Protein AF-A0A2E0EM27-F1 (afdb_monomer)

Structure (mmCIF, N/CA/C/O backbone):
data_AF-A0A2E0EM27-F1
#
_entry.id   AF-A0A2E0EM27-F1
#
loop_
_atom_site.group_PDB
_atom_site.id
_atom_site.type_symbol
_atom_site.label_atom_id
_atom_site.label_alt_id
_atom_site.label_comp_id
_atom_site.label_asym_id
_atom_site.label_entity_id
_atom_site.label_seq_id
_atom_site.pdbx_PDB_ins_code
_atom_site.Cartn_x
_atom_site.Cartn_y
_atom_site.Cartn_z
_atom_site.occupancy
_atom_site.B_iso_or_equiv
_atom_site.auth_seq_id
_atom_site.auth_comp_id
_atom_site.auth_asym_id
_atom_site.auth_atom_id
_atom_site.pdbx_PDB_model_num
ATOM 1 N N . MET A 1 1 ? -6.734 21.858 -3.900 1.00 54.84 1 MET A N 1
ATOM 2 C CA . MET A 1 1 ? -7.603 21.904 -2.672 1.00 54.84 1 MET A CA 1
ATOM 3 C C . MET A 1 1 ? -8.524 20.681 -2.429 1.00 54.84 1 MET A C 1
ATOM 5 O O . MET A 1 1 ? -8.676 20.286 -1.276 1.00 54.84 1 MET A O 1
ATOM 9 N N . GLN A 1 2 ? -9.183 20.080 -3.439 1.00 59.75 2 GLN A N 1
ATOM 10 C CA . GLN A 1 2 ? -10.102 18.930 -3.236 1.00 59.75 2 GLN A CA 1
ATOM 11 C C . GLN A 1 2 ? -9.376 17.575 -3.120 1.00 59.75 2 GLN A C 1
ATOM 13 O O . GLN A 1 2 ? -9.736 16.763 -2.278 1.00 59.75 2 GLN A O 1
ATOM 18 N N . ILE A 1 3 ? -8.289 17.382 -3.869 1.00 65.81 3 ILE A N 1
ATOM 19 C CA . ILE A 1 3 ? -7.512 16.126 -3.913 1.00 65.81 3 ILE A CA 1
ATOM 20 C C . ILE A 1 3 ? -6.731 15.862 -2.625 1.00 65.81 3 ILE A C 1
ATOM 22 O O . ILE A 1 3 ? -6.647 14.728 -2.172 1.00 65.81 3 ILE A O 1
ATOM 26 N N . ALA A 1 4 ? -6.244 16.909 -1.956 1.00 60.22 4 ALA A N 1
ATOM 27 C CA . ALA A 1 4 ? -5.626 16.780 -0.637 1.00 60.22 4 ALA A CA 1
ATOM 28 C C . ALA A 1 4 ? -6.589 16.175 0.412 1.00 60.22 4 ALA A C 1
ATOM 30 O O . ALA A 1 4 ? -6.144 15.661 1.438 1.00 60.22 4 ALA A O 1
ATOM 31 N N . LYS A 1 5 ? -7.910 16.224 0.180 1.00 65.50 5 LYS A N 1
ATOM 32 C CA . LYS A 1 5 ? -8.916 15.559 1.026 1.00 65.50 5 LYS A CA 1
ATOM 33 C C . LYS A 1 5 ? -9.062 14.071 0.730 1.00 65.50 5 LYS A C 1
ATOM 35 O O . LYS A 1 5 ? -9.664 13.363 1.528 1.00 65.50 5 LYS A O 1
ATOM 40 N N . GLU A 1 6 ? -8.511 13.606 -0.385 1.00 75.06 6 GLU A N 1
ATOM 41 C CA . GLU A 1 6 ? -8.608 12.227 -0.861 1.00 75.06 6 GLU A CA 1
ATOM 42 C C . GLU A 1 6 ? -7.366 11.383 -0.546 1.00 75.06 6 GLU A C 1
ATOM 44 O O . GLU A 1 6 ? -7.369 10.175 -0.781 1.00 75.06 6 GLU A O 1
ATOM 49 N N . ILE A 1 7 ? -6.334 12.013 0.019 1.00 75.31 7 ILE A N 1
ATOM 50 C CA . ILE A 1 7 ? -5.022 11.419 0.270 1.00 75.31 7 ILE A CA 1
ATOM 51 C C . ILE A 1 7 ? -4.815 11.221 1.779 1.00 75.31 7 ILE A C 1
ATOM 53 O O . ILE A 1 7 ? -5.060 12.122 2.587 1.00 75.31 7 ILE A O 1
ATOM 57 N N . GLY A 1 8 ? -4.391 10.017 2.155 1.00 78.44 8 GLY A N 1
ATOM 58 C CA . GLY A 1 8 ? -3.873 9.666 3.474 1.00 78.44 8 GLY A CA 1
ATOM 59 C C . GLY A 1 8 ? -2.347 9.680 3.524 1.00 78.44 8 GLY A C 1
ATOM 60 O O . GLY A 1 8 ? -1.685 9.991 2.537 1.00 78.44 8 GLY A O 1
ATOM 61 N N . PHE A 1 9 ? -1.775 9.334 4.672 1.00 80.12 9 PHE A N 1
ATOM 62 C CA . PHE A 1 9 ? -0.322 9.331 4.868 1.00 80.12 9 PHE A CA 1
ATOM 63 C C . PHE A 1 9 ? 0.124 8.255 5.865 1.00 80.12 9 PHE A C 1
ATOM 65 O O . PHE A 1 9 ? -0.699 7.643 6.552 1.00 80.12 9 PHE A O 1
ATOM 72 N N . ASN A 1 10 ? 1.428 8.013 5.944 1.00 78.25 10 ASN A N 1
ATOM 73 C CA . ASN A 1 10 ? 2.023 7.072 6.882 1.00 78.25 10 ASN A CA 1
ATOM 74 C C . ASN A 1 10 ? 2.198 7.717 8.277 1.00 78.25 10 ASN A C 1
ATOM 76 O O . ASN A 1 10 ? 2.776 8.788 8.395 1.00 78.25 10 ASN A O 1
ATOM 80 N N . TYR A 1 11 ? 1.752 7.063 9.354 1.00 63.47 11 TYR A N 1
ATOM 81 C CA . TYR A 1 11 ? 1.739 7.536 10.753 1.00 63.47 11 TYR A CA 1
ATOM 82 C C . TYR A 1 11 ? 3.116 7.894 11.341 1.00 63.47 11 TYR A C 1
ATOM 84 O O . TYR A 1 11 ? 3.222 8.330 12.484 1.00 63.47 11 TYR A O 1
ATOM 92 N N . ARG A 1 12 ? 4.201 7.774 10.572 1.00 59.75 12 ARG A N 1
ATOM 93 C CA . ARG A 1 12 ? 5.414 8.545 10.888 1.00 59.75 12 ARG A CA 1
ATOM 94 C C . ARG A 1 12 ? 5.112 10.044 11.048 1.00 59.75 12 ARG A C 1
ATOM 96 O O . ARG A 1 12 ? 5.845 10.728 11.756 1.00 59.75 12 ARG A O 1
ATOM 103 N N . ASP A 1 13 ? 4.019 10.509 10.454 1.00 62.59 13 ASP A N 1
ATOM 104 C CA . ASP A 1 13 ? 3.501 11.864 10.539 1.00 62.59 13 ASP A CA 1
ATOM 105 C C . ASP A 1 13 ? 2.447 12.037 11.651 1.00 62.59 13 ASP A C 1
ATOM 107 O O . ASP A 1 13 ? 1.583 11.186 11.887 1.00 62.59 13 ASP A O 1
ATOM 111 N N . ASN A 1 14 ? 2.482 13.186 12.330 1.00 78.12 14 ASN A N 1
ATOM 112 C CA . ASN A 1 14 ? 1.598 13.478 13.455 1.00 78.12 14 ASN A CA 1
ATOM 113 C C . ASN A 1 14 ? 0.184 13.878 12.977 1.00 78.12 14 ASN A C 1
ATOM 115 O O . ASN A 1 14 ? -0.017 14.949 12.402 1.00 78.12 14 ASN A O 1
ATOM 119 N N . ILE A 1 15 ? -0.819 13.038 13.262 1.00 86.62 15 ILE A N 1
ATOM 120 C CA . ILE A 1 15 ? -2.228 13.286 12.898 1.00 86.62 15 ILE A CA 1
ATOM 121 C C . ILE A 1 15 ? -2.765 14.578 13.528 1.00 86.62 15 ILE A C 1
ATOM 123 O O . ILE A 1 15 ? -3.479 15.327 12.859 1.00 86.62 15 ILE A O 1
ATOM 127 N N . ASP A 1 16 ? -2.414 14.869 14.784 1.00 88.62 16 ASP A N 1
ATOM 128 C CA . ASP A 1 16 ? -2.829 16.109 15.449 1.00 88.62 16 ASP A CA 1
ATOM 129 C C . ASP A 1 16 ? -2.225 17.333 14.743 1.00 88.62 16 ASP A C 1
ATOM 131 O O . ASP A 1 16 ? -2.893 18.353 14.574 1.00 88.62 16 ASP A O 1
ATOM 135 N N . GLU A 1 17 ? -0.981 17.222 14.272 1.00 87.06 17 GLU A N 1
ATOM 136 C CA . GLU A 1 17 ? -0.327 18.278 13.500 1.00 87.06 17 GLU A CA 1
ATOM 137 C C . GLU A 1 17 ? -1.002 18.490 12.140 1.00 87.06 17 GLU A C 1
ATOM 139 O O . GLU A 1 17 ? -1.290 19.629 11.774 1.00 87.06 17 GLU A O 1
ATOM 144 N N . TYR A 1 18 ? -1.332 17.412 11.423 1.00 85.88 18 TYR A N 1
ATOM 145 C CA . TYR A 1 18 ? -2.107 17.500 10.184 1.00 85.88 18 TYR A CA 1
ATOM 146 C C . TYR A 1 18 ? -3.435 18.230 10.402 1.00 85.88 18 TYR A C 1
ATOM 148 O O . TYR A 1 18 ? -3.789 19.137 9.647 1.00 85.88 18 TYR A O 1
ATOM 156 N N . ILE A 1 19 ? -4.170 17.843 11.449 1.00 88.00 19 ILE A N 1
ATOM 157 C CA . ILE A 1 19 ? -5.458 18.451 11.786 1.00 88.00 19 ILE A CA 1
ATOM 158 C C . ILE A 1 19 ? -5.280 19.930 12.125 1.00 88.00 19 ILE A C 1
ATOM 160 O O . ILE A 1 19 ? -6.084 20.741 11.676 1.00 88.00 19 ILE A O 1
ATOM 164 N N . SER A 1 20 ? -4.230 20.284 12.866 1.00 89.50 20 SER A N 1
ATOM 165 C CA . SER A 1 20 ? -3.912 21.671 13.211 1.00 89.50 20 SER A CA 1
ATOM 166 C C . SER A 1 20 ? -3.644 22.532 11.970 1.00 89.50 20 SER A C 1
ATOM 168 O O . SER A 1 20 ? -4.194 23.624 11.847 1.00 89.50 20 SER A O 1
ATOM 170 N N . ILE A 1 21 ? -2.854 22.026 11.015 1.00 85.50 21 ILE A N 1
ATOM 171 C CA . ILE A 1 21 ? -2.471 22.768 9.803 1.00 85.50 21 ILE A CA 1
ATOM 172 C C . ILE A 1 21 ? -3.649 22.905 8.833 1.00 85.50 21 ILE A C 1
ATOM 174 O O . ILE A 1 21 ? -3.910 23.992 8.321 1.00 85.50 21 ILE A O 1
ATOM 178 N N . TYR A 1 22 ? -4.364 21.810 8.570 1.00 83.38 22 TYR A N 1
ATOM 179 C CA . TYR A 1 22 ? -5.359 21.750 7.492 1.00 83.38 22 TYR A CA 1
ATOM 180 C C . TYR A 1 22 ? -6.807 21.875 7.975 1.00 83.38 22 TYR A C 1
ATOM 182 O O . TYR A 1 22 ? -7.735 21.834 7.162 1.00 83.38 22 TYR A O 1
ATOM 190 N N . ASN A 1 23 ? -7.012 22.005 9.290 1.00 88.06 23 ASN A N 1
ATOM 191 C CA . ASN A 1 23 ? -8.314 22.096 9.953 1.00 88.06 23 ASN A CA 1
ATOM 192 C C . ASN A 1 23 ? -9.297 20.986 9.523 1.00 88.06 23 ASN A C 1
ATOM 194 O O . ASN A 1 23 ? -10.487 21.215 9.296 1.00 88.06 23 ASN A O 1
ATOM 198 N N . ARG A 1 24 ? -8.779 19.765 9.335 1.00 86.50 24 ARG A N 1
ATOM 199 C CA . ARG A 1 24 ? -9.543 18.578 8.920 1.00 86.50 24 ARG A CA 1
ATOM 200 C C . ARG A 1 24 ? -8.773 17.297 9.218 1.00 86.50 24 ARG A C 1
ATOM 202 O O . ARG A 1 24 ? -7.550 17.309 9.294 1.00 86.50 24 ARG A O 1
ATOM 209 N N . LYS A 1 25 ? -9.482 16.172 9.307 1.00 88.00 25 LYS A N 1
ATOM 210 C CA . LYS A 1 25 ? -8.860 14.843 9.409 1.00 88.00 25 LYS A CA 1
ATOM 211 C C . LYS A 1 25 ? -8.316 14.384 8.047 1.00 88.00 25 LYS A C 1
ATOM 213 O O . LYS A 1 25 ? -8.925 14.717 7.022 1.00 88.00 25 LYS A O 1
ATOM 218 N N . PRO A 1 26 ? -7.211 13.619 8.007 1.00 88.12 26 PRO A N 1
ATOM 219 C CA . PRO A 1 26 ? -6.828 12.898 6.799 1.00 88.12 26 PRO A CA 1
ATOM 220 C C . PRO A 1 26 ? -7.865 11.822 6.465 1.00 88.12 26 PRO A C 1
ATOM 222 O O . PRO A 1 26 ? -8.597 11.355 7.341 1.00 88.12 26 PRO A O 1
ATOM 225 N N . LYS A 1 27 ? -7.928 11.419 5.192 1.00 90.69 27 LYS A N 1
ATOM 226 C CA . LYS A 1 27 ? -8.879 10.391 4.742 1.00 90.69 27 LYS A CA 1
ATOM 227 C C . LYS A 1 27 ? -8.563 9.020 5.336 1.00 90.69 27 LYS A C 1
ATOM 229 O O . LYS A 1 27 ? -9.464 8.316 5.791 1.00 90.69 27 LYS A O 1
ATOM 234 N N . CYS A 1 28 ? -7.285 8.658 5.324 1.00 94.00 28 CYS A N 1
ATOM 235 C CA . CYS A 1 28 ? -6.783 7.429 5.912 1.00 94.00 28 CYS A CA 1
ATOM 236 C C . CYS A 1 28 ? -5.361 7.605 6.458 1.00 94.00 28 CYS A C 1
ATOM 238 O O . CYS A 1 28 ? -4.698 8.607 6.178 1.00 94.00 28 CYS A O 1
ATOM 240 N N . VAL A 1 29 ? -4.914 6.632 7.248 1.00 93.56 29 VAL A N 1
ATOM 241 C CA . VAL A 1 29 ? -3.553 6.555 7.789 1.00 93.56 29 VAL A CA 1
ATOM 242 C C . VAL A 1 29 ? -3.012 5.139 7.609 1.00 93.56 29 VAL A C 1
ATOM 244 O O . VAL A 1 29 ? -3.721 4.169 7.876 1.00 93.56 29 VAL A O 1
ATOM 247 N N . GLN A 1 30 ? -1.757 5.013 7.190 1.00 95.38 30 GLN A N 1
ATOM 248 C CA . GLN A 1 30 ? -1.023 3.746 7.168 1.00 95.38 30 GLN A CA 1
ATOM 249 C C . GLN A 1 30 ? 0.014 3.707 8.282 1.00 95.38 30 GLN A C 1
ATOM 251 O O . GLN A 1 30 ? 0.651 4.712 8.549 1.00 95.38 30 GLN A O 1
ATOM 256 N N . PHE A 1 31 ? 0.227 2.574 8.940 1.00 94.69 31 PHE A N 1
ATOM 257 C CA . PHE A 1 31 ? 1.251 2.460 9.980 1.00 94.69 31 PHE A CA 1
ATOM 258 C C . PHE A 1 31 ? 1.783 1.034 10.089 1.00 94.69 31 PHE A C 1
ATOM 260 O O . PHE A 1 31 ? 1.242 0.105 9.492 1.00 94.69 31 PHE A O 1
ATOM 267 N N . PHE A 1 32 ? 2.841 0.850 10.872 1.00 94.88 32 PHE A N 1
ATOM 268 C CA . PHE A 1 32 ? 3.310 -0.475 11.265 1.00 94.88 32 PHE A CA 1
ATOM 269 C C . PHE A 1 32 ? 2.708 -0.818 12.627 1.00 94.88 32 PHE A C 1
ATOM 271 O O . PHE A 1 32 ? 2.998 -0.142 13.611 1.00 94.88 32 PHE A O 1
ATOM 278 N N . SER A 1 33 ? 1.878 -1.861 12.703 1.00 96.12 33 SER A N 1
ATOM 279 C CA . SER A 1 33 ? 1.334 -2.315 13.993 1.00 96.12 33 SER A CA 1
ATOM 280 C C . SER A 1 33 ? 2.346 -3.095 14.820 1.00 96.12 33 SER A C 1
ATOM 282 O O . SER A 1 33 ? 2.127 -3.291 16.006 1.00 96.12 33 SER A O 1
ATOM 284 N N . HIS A 1 34 ? 3.423 -3.575 14.198 1.00 95.38 34 HIS A N 1
ATOM 285 C CA . HIS A 1 34 ? 4.493 -4.301 14.863 1.00 95.38 34 HIS A CA 1
ATOM 286 C C . HIS A 1 34 ? 5.851 -3.843 14.333 1.00 95.38 34 HIS A C 1
ATOM 288 O O . HIS A 1 34 ? 5.959 -3.407 13.187 1.00 95.38 34 HIS A O 1
ATOM 294 N N . ASP A 1 35 ? 6.900 -3.986 15.136 1.00 91.94 35 ASP A N 1
ATOM 295 C CA . ASP A 1 35 ? 8.277 -3.816 14.676 1.00 91.94 35 ASP A CA 1
ATOM 296 C C . ASP A 1 35 ? 8.820 -5.090 13.989 1.00 91.94 35 ASP A C 1
ATOM 298 O O . ASP A 1 35 ? 8.171 -6.140 13.920 1.00 91.94 35 ASP A O 1
ATOM 302 N N . ALA A 1 36 ? 10.055 -5.029 13.483 1.00 87.06 36 ALA A N 1
ATOM 303 C CA . ALA A 1 36 ? 10.706 -6.182 12.856 1.00 87.06 36 ALA A CA 1
ATOM 304 C C . ALA A 1 36 ? 10.914 -7.367 13.828 1.00 87.06 36 ALA A C 1
ATOM 306 O O . ALA A 1 36 ? 10.995 -8.518 13.404 1.00 87.06 36 ALA A O 1
ATOM 307 N N . LYS A 1 37 ? 10.983 -7.130 15.140 1.00 88.06 37 LYS A N 1
ATOM 308 C CA . LYS A 1 37 ? 11.113 -8.196 16.143 1.00 88.06 37 LYS A CA 1
ATOM 309 C C . LYS A 1 37 ? 9.762 -8.840 16.474 1.00 88.06 37 LYS A C 1
ATOM 311 O O . LYS A 1 37 ? 9.745 -9.920 17.063 1.00 88.06 37 LYS A O 1
ATOM 316 N N . GLY A 1 38 ? 8.658 -8.249 16.017 1.00 89.88 38 GLY A N 1
ATOM 317 C CA . GLY A 1 38 ? 7.296 -8.691 16.291 1.00 89.88 38 GLY A CA 1
ATOM 318 C C . GLY A 1 38 ? 6.732 -8.119 17.587 1.00 89.88 38 GLY A C 1
ATOM 319 O O . GLY A 1 38 ? 5.781 -8.688 18.112 1.00 89.88 38 GLY A O 1
ATOM 320 N N . ASN A 1 39 ? 7.308 -7.034 18.109 1.00 93.75 39 ASN A N 1
ATOM 321 C CA . ASN A 1 39 ? 6.709 -6.293 19.212 1.00 93.75 39 ASN A CA 1
ATOM 322 C C . ASN A 1 39 ? 5.566 -5.442 18.662 1.00 93.75 39 ASN A C 1
ATOM 324 O O . ASN A 1 39 ? 5.767 -4.733 17.677 1.00 93.75 39 ASN A O 1
ATOM 328 N N . GLU A 1 40 ? 4.393 -5.529 19.281 1.00 96.06 40 GLU A N 1
ATOM 329 C CA . GLU A 1 40 ? 3.237 -4.685 18.965 1.00 96.06 40 GLU A CA 1
ATOM 330 C C . GLU A 1 40 ? 3.566 -3.206 19.229 1.00 96.06 40 GLU A C 1
ATOM 332 O O . GLU A 1 40 ? 4.366 -2.880 20.111 1.00 96.06 40 GLU A O 1
ATOM 337 N N . ILE A 1 41 ? 2.966 -2.308 18.446 1.00 93.75 41 ILE A N 1
ATOM 338 C CA . ILE A 1 41 ? 2.990 -0.868 18.694 1.00 93.75 41 ILE A CA 1
ATOM 339 C C . ILE A 1 41 ? 2.496 -0.599 20.127 1.00 93.75 41 ILE A C 1
ATOM 341 O O . ILE A 1 41 ? 1.507 -1.205 20.543 1.00 93.75 41 ILE A O 1
ATOM 345 N N . PRO A 1 42 ? 3.150 0.287 20.902 1.00 94.19 42 PRO A N 1
ATOM 346 C CA . PRO A 1 42 ? 2.691 0.582 22.252 1.00 94.19 42 PRO A CA 1
ATOM 347 C C . PRO A 1 42 ? 1.242 1.087 22.270 1.00 94.19 42 PRO A C 1
ATOM 349 O O . PRO A 1 42 ? 0.826 1.849 21.395 1.00 94.19 42 PRO A O 1
ATOM 352 N N . GLU A 1 43 ? 0.476 0.680 23.281 1.00 93.69 43 GLU A N 1
ATOM 353 C CA . GLU A 1 43 ? -0.949 1.012 23.427 1.00 93.69 43 GLU A CA 1
ATOM 354 C C . GLU A 1 43 ? -1.183 2.533 23.407 1.00 93.69 43 GLU A C 1
ATOM 356 O O . GLU A 1 43 ? -2.143 3.023 22.816 1.00 93.69 43 GLU A O 1
ATOM 361 N N . GLU A 1 44 ? -0.289 3.304 24.025 1.00 92.44 44 GLU A N 1
ATOM 362 C CA . GLU A 1 44 ? -0.329 4.763 24.024 1.00 92.44 44 GLU A CA 1
ATOM 363 C C . GLU A 1 44 ? -0.142 5.370 22.629 1.00 92.44 44 GLU A C 1
ATOM 365 O O . GLU A 1 44 ? -0.753 6.395 22.329 1.00 92.44 44 GLU A O 1
ATOM 370 N N . GLU A 1 45 ? 0.654 4.737 21.763 1.00 90.81 45 GLU A N 1
ATOM 371 C CA . GLU A 1 45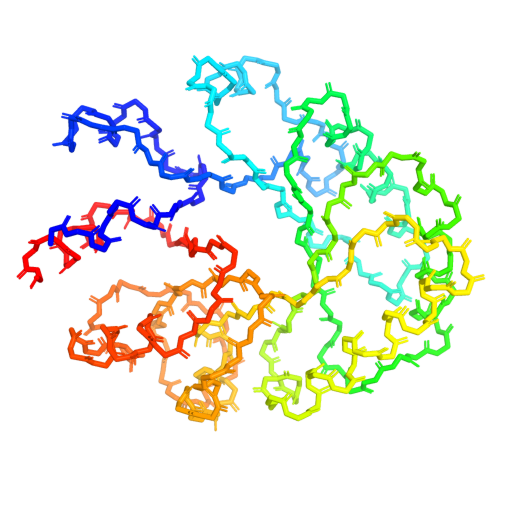 ? 0.831 5.164 20.375 1.00 90.81 45 GLU A CA 1
ATOM 372 C C . GLU A 1 45 ? -0.380 4.775 19.529 1.00 90.81 45 GLU A C 1
ATOM 374 O O . GLU A 1 45 ? -0.879 5.596 18.760 1.00 90.81 45 GLU A O 1
ATOM 379 N N . TRP A 1 46 ? -0.927 3.569 19.720 1.00 93.38 46 TRP A N 1
ATOM 380 C CA . TRP A 1 46 ? -2.175 3.172 19.065 1.00 93.38 46 TRP A CA 1
ATOM 381 C C . TRP A 1 46 ? -3.324 4.128 19.412 1.00 93.38 46 TRP A C 1
ATOM 383 O O . TRP A 1 46 ? -4.014 4.616 18.516 1.00 93.38 46 TRP A O 1
ATOM 393 N N . LYS A 1 47 ? -3.479 4.498 20.689 1.00 93.19 47 LYS A N 1
ATOM 394 C CA . LYS A 1 47 ? -4.525 5.432 21.141 1.00 93.19 47 LYS A CA 1
ATOM 395 C C . LYS A 1 47 ? -4.445 6.811 20.493 1.00 93.19 47 LYS A C 1
ATOM 397 O O . LYS A 1 47 ? -5.479 7.462 20.329 1.00 93.19 47 LYS A O 1
ATOM 402 N N . LYS A 1 48 ? -3.252 7.268 20.099 1.00 90.94 48 LYS A N 1
ATOM 403 C CA . LYS A 1 48 ? -3.095 8.522 19.345 1.00 90.94 48 LYS A CA 1
ATOM 404 C C . LYS A 1 48 ? -3.701 8.430 17.945 1.00 90.94 48 LYS A C 1
ATOM 406 O O . LYS A 1 48 ? -4.208 9.436 17.466 1.00 90.94 48 LYS A O 1
ATOM 411 N N . ILE A 1 49 ? -3.700 7.254 17.320 1.00 92.25 49 ILE A N 1
ATOM 412 C CA . ILE A 1 49 ? -4.364 7.003 16.032 1.00 92.25 49 ILE A CA 1
ATOM 413 C C . ILE A 1 49 ? -5.864 6.791 16.254 1.00 92.25 49 ILE A C 1
ATOM 415 O O . ILE A 1 49 ? -6.699 7.465 15.644 1.00 92.25 49 ILE A O 1
ATOM 419 N N . GLU A 1 50 ? -6.203 5.872 17.159 1.00 94.38 50 GLU A N 1
ATOM 420 C CA . GLU A 1 50 ? -7.561 5.384 17.403 1.00 94.38 50 GLU A CA 1
ATOM 421 C C . GLU A 1 50 ? -8.531 6.506 17.781 1.00 94.38 50 GLU A C 1
ATOM 423 O O . GLU A 1 50 ? -9.642 6.566 17.246 1.00 94.38 50 GLU A O 1
ATOM 428 N N . LYS A 1 51 ? -8.096 7.455 18.626 1.00 94.00 51 LYS A N 1
ATOM 429 C CA . LYS A 1 51 ? -8.925 8.582 19.094 1.00 94.00 51 LYS A CA 1
ATOM 430 C C . LYS A 1 51 ? -9.538 9.404 17.955 1.00 94.00 51 LYS A C 1
ATOM 432 O O . LYS A 1 51 ? -10.541 10.088 18.152 1.00 94.00 51 LYS A O 1
ATOM 437 N N . HIS A 1 52 ? -8.939 9.374 16.764 1.00 93.12 52 HIS A N 1
ATOM 438 C CA . HIS A 1 52 ? -9.433 10.136 15.628 1.00 93.12 52 HIS A CA 1
ATOM 439 C C . HIS A 1 52 ? -10.518 9.415 14.824 1.00 93.12 52 HIS A C 1
ATOM 441 O O . HIS A 1 52 ? -11.200 10.096 14.052 1.00 93.12 52 HIS A O 1
ATOM 447 N N . ASN A 1 53 ? -10.724 8.105 15.012 1.00 93.44 53 ASN A N 1
ATOM 448 C CA . ASN A 1 53 ? -11.687 7.293 14.259 1.00 93.44 53 ASN A CA 1
ATOM 449 C C . ASN A 1 53 ? -11.547 7.488 12.732 1.00 93.44 53 ASN A C 1
ATOM 451 O O . ASN A 1 53 ? -12.484 7.902 12.046 1.00 93.44 53 ASN A O 1
ATOM 455 N N . ILE A 1 54 ? -10.327 7.293 12.225 1.00 93.38 54 ILE A N 1
ATOM 456 C CA . ILE A 1 54 ? -9.963 7.445 10.809 1.00 93.38 54 ILE A CA 1
ATOM 457 C C . ILE A 1 54 ? -9.754 6.057 10.204 1.00 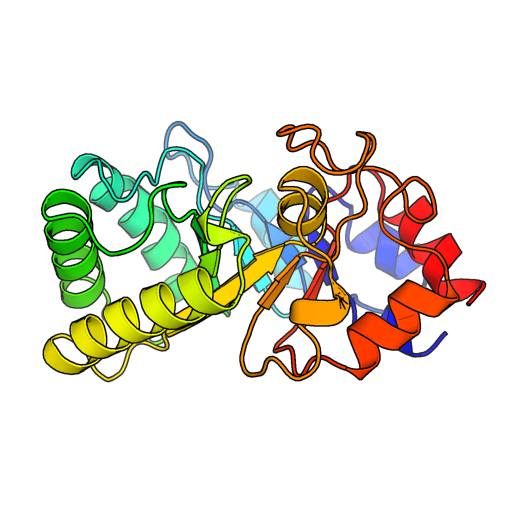93.38 54 ILE A C 1
ATOM 459 O O . ILE A 1 54 ? -9.387 5.116 10.902 1.00 93.38 54 ILE A O 1
ATOM 463 N N . THR A 1 55 ? -9.971 5.928 8.897 1.00 96.12 55 THR A N 1
ATOM 464 C CA . THR A 1 55 ? -9.657 4.693 8.173 1.00 96.12 55 THR A CA 1
ATOM 465 C C . THR A 1 55 ? -8.170 4.361 8.290 1.00 96.12 55 THR A C 1
ATOM 467 O O . THR A 1 55 ? -7.323 5.190 7.967 1.00 96.12 55 THR A O 1
ATOM 470 N N . THR A 1 56 ? -7.844 3.140 8.697 1.00 97.19 56 THR A N 1
ATOM 471 C CA . THR A 1 56 ? -6.462 2.721 8.947 1.00 97.19 56 THR A CA 1
ATOM 472 C C . THR A 1 56 ? -6.035 1.533 8.096 1.00 97.19 56 THR A C 1
ATOM 474 O O . THR A 1 56 ? -6.814 0.612 7.842 1.00 97.19 56 THR A O 1
ATOM 477 N N . TYR A 1 57 ? -4.766 1.539 7.701 1.00 98.31 57 TYR A N 1
ATOM 478 C CA . TYR A 1 57 ? -4.078 0.455 7.011 1.00 98.31 57 TYR A CA 1
ATOM 479 C C . TYR A 1 57 ? -2.830 0.052 7.796 1.00 98.31 57 TYR A C 1
ATOM 481 O O . TYR A 1 57 ? -2.163 0.896 8.394 1.00 98.31 57 TYR A O 1
ATOM 489 N N . ILE A 1 58 ? -2.500 -1.237 7.784 1.00 97.94 58 ILE A N 1
ATOM 490 C CA . ILE A 1 58 ? -1.221 -1.730 8.295 1.00 97.94 58 ILE A CA 1
ATOM 491 C C . ILE A 1 58 ? -0.317 -2.031 7.112 1.00 97.94 58 ILE A C 1
ATOM 493 O O . ILE A 1 58 ? -0.635 -2.899 6.303 1.00 97.94 58 ILE A O 1
ATOM 497 N N . HIS A 1 59 ? 0.837 -1.378 7.041 1.00 97.50 59 HIS A N 1
ATOM 498 C CA . HIS A 1 59 ? 1.911 -1.878 6.199 1.00 97.50 59 HIS A CA 1
ATOM 499 C C . HIS A 1 59 ? 2.572 -3.049 6.927 1.00 97.50 59 HIS A C 1
ATOM 501 O O . HIS A 1 59 ? 3.072 -2.894 8.043 1.00 97.50 59 HIS A O 1
ATOM 507 N N . CYS A 1 60 ? 2.575 -4.237 6.321 1.00 96.88 60 CYS A N 1
ATOM 508 C CA . CYS A 1 60 ? 3.234 -5.393 6.912 1.00 96.88 60 CYS A CA 1
ATOM 509 C C . CYS A 1 60 ? 4.732 -5.135 7.069 1.00 96.88 60 CYS A C 1
ATOM 511 O O . CYS A 1 60 ? 5.374 -4.573 6.181 1.00 96.88 60 CYS A O 1
ATOM 513 N N . THR A 1 61 ? 5.317 -5.585 8.174 1.00 93.19 61 THR A N 1
ATOM 514 C CA . THR A 1 61 ? 6.769 -5.477 8.365 1.00 93.19 61 THR A CA 1
ATOM 515 C C . THR A 1 61 ? 7.554 -6.249 7.301 1.00 93.19 61 THR A C 1
ATOM 517 O O . THR A 1 61 ? 7.123 -7.300 6.826 1.00 93.19 61 THR A O 1
ATOM 520 N N . PHE A 1 62 ? 8.763 -5.777 6.980 1.00 86.25 62 PHE A N 1
ATOM 521 C CA . PHE A 1 62 ? 9.645 -6.361 5.953 1.00 86.25 62 PHE A CA 1
ATOM 522 C C . PHE A 1 62 ? 10.034 -7.829 6.196 1.00 86.25 62 PHE A C 1
ATOM 524 O O . PHE A 1 62 ? 10.480 -8.518 5.283 1.00 86.25 62 PHE A O 1
ATOM 531 N N . ASN A 1 63 ? 9.834 -8.334 7.416 1.00 87.12 63 ASN A N 1
ATOM 532 C CA . ASN A 1 63 ? 10.048 -9.742 7.746 1.00 87.12 63 ASN A CA 1
ATOM 533 C C . ASN A 1 63 ? 8.931 -10.654 7.215 1.00 87.12 63 ASN A C 1
ATOM 535 O O . ASN A 1 63 ? 9.081 -11.881 7.221 1.00 87.12 63 ASN A O 1
ATOM 539 N N . ILE A 1 64 ? 7.833 -10.081 6.711 1.00 93.31 64 ILE A N 1
ATOM 540 C CA . ILE A 1 64 ? 6.797 -10.815 5.992 1.00 93.31 64 ILE A CA 1
ATOM 541 C C . ILE A 1 64 ? 7.240 -11.045 4.547 1.00 93.31 64 ILE A C 1
ATOM 543 O O . ILE A 1 64 ? 6.801 -10.397 3.604 1.00 93.31 64 ILE A O 1
ATOM 547 N N . VAL A 1 65 ? 8.142 -12.012 4.385 1.00 94.06 65 VAL A N 1
ATOM 548 C CA . VAL A 1 65 ? 8.608 -12.482 3.079 1.00 94.06 65 VAL A CA 1
ATOM 549 C C . VAL A 1 65 ? 7.811 -13.719 2.691 1.00 94.06 65 VAL A C 1
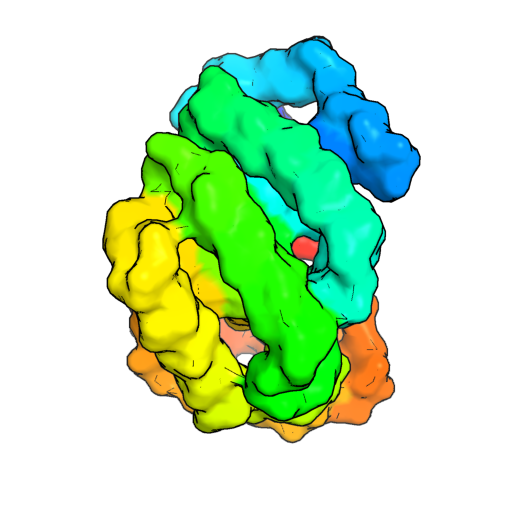ATOM 551 O O . VAL A 1 65 ? 7.977 -14.778 3.295 1.00 94.06 65 VAL A O 1
ATOM 554 N N . LEU A 1 66 ? 6.974 -13.622 1.656 1.00 95.06 66 LEU A N 1
ATOM 555 C CA . LEU A 1 66 ? 6.059 -14.708 1.278 1.00 95.06 66 LEU A CA 1
ATOM 556 C C . LEU A 1 66 ? 6.771 -16.012 0.873 1.00 95.06 66 LEU A C 1
ATOM 558 O O . LEU A 1 66 ? 6.193 -17.091 0.978 1.00 95.06 66 LEU A O 1
ATOM 562 N N . GLU A 1 67 ? 8.036 -15.953 0.450 1.00 93.06 67 GLU A N 1
ATOM 563 C CA . GLU A 1 67 ? 8.841 -17.151 0.161 1.00 93.06 67 GLU A CA 1
ATOM 564 C C . GLU A 1 67 ? 9.438 -17.822 1.412 1.00 93.06 67 GLU A C 1
ATOM 566 O O . GLU A 1 67 ? 10.028 -18.902 1.306 1.00 93.06 67 GLU A O 1
ATOM 571 N N . ASN A 1 68 ? 9.278 -17.209 2.586 1.00 91.69 68 ASN A N 1
ATOM 572 C CA . ASN A 1 68 ? 9.755 -17.705 3.867 1.00 91.69 68 ASN A CA 1
ATOM 573 C C . ASN A 1 68 ? 8.566 -18.132 4.753 1.00 91.69 68 ASN A C 1
ATOM 575 O O . ASN A 1 68 ? 7.882 -17.262 5.286 1.00 91.69 68 ASN A O 1
ATOM 579 N N . PRO A 1 69 ? 8.335 -19.437 4.991 1.00 86.19 69 PRO A N 1
ATOM 580 C CA . PRO A 1 69 ? 7.211 -19.914 5.805 1.00 86.19 69 PRO A CA 1
ATOM 581 C C . PRO A 1 69 ? 7.160 -19.338 7.228 1.00 86.19 69 PRO A C 1
ATOM 583 O O . PRO A 1 69 ? 6.083 -19.217 7.807 1.00 86.19 69 PRO A O 1
ATOM 586 N N . TRP A 1 70 ? 8.302 -18.933 7.794 1.00 87.75 70 TRP A N 1
ATOM 587 C CA . TRP A 1 70 ? 8.351 -18.318 9.123 1.00 87.75 70 TRP A CA 1
ATOM 588 C C . TRP A 1 70 ? 7.616 -16.973 9.191 1.00 87.75 70 TRP A C 1
ATOM 590 O O . TRP A 1 70 ? 7.228 -16.551 10.282 1.00 87.75 70 TRP A O 1
ATOM 600 N N . CYS A 1 71 ? 7.356 -16.322 8.048 1.00 94.06 71 CYS A N 1
ATOM 601 C CA . CYS A 1 71 ? 6.595 -15.076 8.022 1.00 94.06 71 CYS A CA 1
ATOM 602 C C . CYS A 1 71 ? 5.159 -15.229 8.528 1.00 94.06 71 CYS A C 1
ATOM 604 O O . CYS A 1 71 ? 4.601 -14.252 9.019 1.00 94.06 71 CYS A O 1
ATOM 606 N N . ILE A 1 72 ? 4.578 -16.435 8.478 1.00 95.00 72 ILE A N 1
ATOM 607 C CA . ILE A 1 72 ? 3.195 -16.691 8.908 1.00 95.00 72 ILE A CA 1
ATOM 608 C C . ILE A 1 72 ? 2.997 -16.276 10.370 1.00 95.00 72 ILE A C 1
ATOM 610 O O . ILE A 1 72 ? 1.966 -15.701 10.710 1.00 95.00 72 ILE A O 1
ATOM 614 N N . LYS A 1 73 ? 4.004 -16.491 11.231 1.00 94.75 73 LYS A N 1
ATOM 615 C CA . LYS A 1 73 ? 3.968 -16.044 12.632 1.00 94.75 73 LYS A CA 1
ATOM 616 C C . LYS A 1 73 ? 3.793 -14.525 12.725 1.00 94.75 73 LYS A C 1
ATOM 618 O O . LYS A 1 73 ? 2.933 -14.057 13.460 1.00 94.75 73 LYS A O 1
ATOM 623 N N . TYR A 1 74 ? 4.598 -13.766 11.984 1.00 95.88 74 TYR A N 1
ATOM 624 C CA . TYR A 1 74 ? 4.567 -12.301 12.006 1.00 95.88 74 TYR A CA 1
ATOM 625 C C . TYR A 1 74 ? 3.325 -11.731 11.327 1.00 95.88 74 TYR A C 1
ATOM 627 O O . TYR A 1 74 ? 2.777 -10.734 11.792 1.00 95.88 74 TYR A O 1
ATOM 635 N N . PHE A 1 75 ? 2.864 -12.382 10.258 1.00 97.19 75 PHE A N 1
ATOM 636 C CA . PHE A 1 75 ? 1.608 -12.043 9.606 1.00 97.19 75 PHE A CA 1
ATOM 637 C C . PHE A 1 75 ? 0.432 -12.233 10.562 1.00 97.19 75 PHE A C 1
ATOM 639 O O . PHE A 1 75 ? -0.400 -11.342 10.676 1.00 97.19 75 PHE A O 1
ATOM 646 N N . ARG A 1 76 ? 0.395 -13.348 11.306 1.00 96.75 76 ARG A N 1
ATOM 647 C CA . ARG A 1 76 ? -0.655 -13.617 12.293 1.00 96.75 76 ARG A CA 1
ATOM 648 C C . ARG A 1 76 ? -0.778 -12.520 13.340 1.00 96.75 76 ARG A C 1
ATOM 650 O O . ARG A 1 76 ? -1.884 -12.060 13.570 1.00 96.75 76 ARG A O 1
ATOM 657 N N . LEU A 1 77 ? 0.336 -12.080 13.923 1.00 96.88 77 LEU A N 1
ATOM 658 C CA . LEU A 1 77 ? 0.330 -11.003 14.920 1.00 96.88 77 LEU A CA 1
ATOM 659 C C . LEU A 1 77 ? -0.311 -9.720 14.363 1.00 96.88 77 LEU A C 1
ATOM 661 O O . LEU A 1 77 ? -1.202 -9.135 14.973 1.00 96.88 77 LEU A O 1
ATOM 665 N N . GLN A 1 78 ? 0.086 -9.327 13.151 1.00 97.69 78 GLN A N 1
ATOM 666 C CA . GLN A 1 78 ? -0.421 -8.118 12.497 1.00 97.69 78 GLN A CA 1
ATOM 667 C C . GLN A 1 78 ? -1.880 -8.265 12.047 1.00 97.69 78 GLN A C 1
ATOM 669 O O . GLN A 1 78 ? -2.644 -7.306 12.128 1.00 97.69 78 GLN A O 1
ATOM 674 N N . TYR A 1 79 ? -2.283 -9.460 11.615 1.00 98.19 79 TYR A N 1
ATOM 675 C CA . TYR A 1 79 ? -3.659 -9.779 11.249 1.00 98.19 79 TYR A CA 1
ATOM 676 C C . TYR A 1 79 ? -4.586 -9.798 12.469 1.00 98.19 79 TYR A C 1
ATOM 678 O O . TYR A 1 79 ? -5.652 -9.195 12.426 1.00 98.19 79 TYR A O 1
ATOM 686 N N . ASP A 1 80 ? -4.178 -10.425 13.573 1.00 97.88 80 ASP A N 1
ATOM 687 C CA . ASP A 1 80 ? -4.966 -10.474 14.808 1.00 97.88 80 ASP A CA 1
ATOM 688 C C . ASP A 1 80 ? -5.148 -9.055 15.382 1.00 97.88 80 ASP A C 1
ATOM 690 O O . ASP A 1 80 ? -6.259 -8.686 15.769 1.00 97.88 80 ASP A O 1
ATOM 694 N N . PHE A 1 81 ? -4.107 -8.212 15.326 1.00 98.00 81 PHE A N 1
ATOM 695 C CA . PHE A 1 81 ? -4.221 -6.780 15.628 1.00 98.00 81 PHE A CA 1
ATOM 696 C C . PHE A 1 81 ? -5.211 -6.077 14.693 1.00 98.00 81 PHE A C 1
ATOM 698 O O . PHE A 1 81 ? -6.042 -5.292 15.150 1.00 98.00 81 PHE A O 1
ATOM 705 N N . ALA A 1 82 ? -5.142 -6.359 13.388 1.00 98.25 82 ALA A N 1
ATOM 706 C CA . ALA A 1 82 ? -6.041 -5.768 12.406 1.00 98.25 82 ALA A CA 1
ATOM 707 C C . ALA A 1 82 ? -7.510 -6.105 12.696 1.00 98.25 82 ALA A C 1
ATOM 709 O O . ALA A 1 82 ? -8.365 -5.225 12.646 1.00 98.25 82 ALA A O 1
ATOM 710 N N . VAL A 1 83 ? -7.791 -7.360 13.053 1.00 98.00 83 VAL A N 1
ATOM 711 C CA . VAL A 1 83 ? -9.131 -7.820 13.431 1.00 98.00 83 VAL A CA 1
ATOM 712 C C . VAL A 1 83 ? -9.593 -7.159 14.728 1.00 98.00 83 VAL A C 1
ATOM 714 O O . VAL A 1 83 ? -10.691 -6.607 14.762 1.00 98.00 83 VAL A O 1
ATOM 717 N N . LYS A 1 84 ? -8.758 -7.183 15.776 1.00 97.38 84 LYS A N 1
ATOM 718 C CA . LYS A 1 84 ? -9.064 -6.595 17.092 1.00 97.38 84 LYS A CA 1
ATOM 719 C C . LYS A 1 84 ? -9.442 -5.117 16.981 1.00 97.38 84 LYS A C 1
ATOM 721 O O . LYS A 1 84 ? -10.387 -4.683 17.630 1.00 97.38 84 LYS A O 1
ATOM 726 N N . ASN A 1 85 ? -8.713 -4.373 16.153 1.00 96.81 85 ASN A N 1
ATOM 727 C CA . ASN A 1 85 ? -8.808 -2.918 16.061 1.00 96.81 85 ASN A CA 1
ATOM 728 C C . ASN A 1 85 ? -9.569 -2.429 14.815 1.00 96.81 85 ASN A C 1
ATOM 730 O O . ASN A 1 85 ? -9.478 -1.255 14.462 1.00 96.81 85 ASN A O 1
ATOM 734 N N . ASN A 1 86 ? -10.307 -3.318 14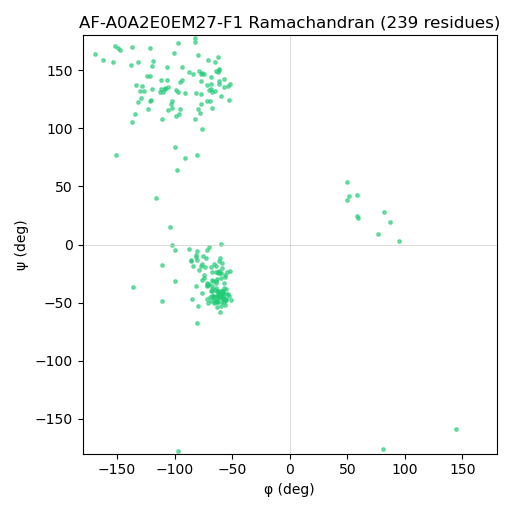.136 1.00 96.44 86 ASN A N 1
ATOM 735 C CA . ASN A 1 86 ? -11.116 -3.000 12.953 1.00 96.44 86 ASN A CA 1
ATOM 736 C C . ASN A 1 86 ? -10.339 -2.235 11.856 1.00 96.44 86 ASN A C 1
ATOM 738 O O . ASN A 1 86 ? -10.830 -1.279 11.253 1.00 96.44 86 ASN A O 1
ATOM 742 N N . ILE A 1 87 ? -9.097 -2.652 11.611 1.00 97.69 87 ILE A N 1
ATOM 743 C CA . ILE A 1 87 ? -8.223 -2.063 10.594 1.00 97.69 87 ILE A CA 1
ATOM 744 C C . ILE A 1 87 ? -8.723 -2.467 9.203 1.00 97.69 87 ILE A C 1
ATOM 746 O O . ILE A 1 87 ? -9.059 -3.627 8.955 1.00 97.69 87 ILE A O 1
ATOM 750 N N . ARG A 1 88 ? -8.738 -1.520 8.259 1.00 97.88 88 ARG A N 1
ATOM 751 C CA . ARG A 1 88 ? -9.329 -1.724 6.928 1.00 97.88 88 ARG A CA 1
ATOM 752 C C . ARG A 1 88 ? -8.557 -2.725 6.076 1.00 97.88 88 ARG A C 1
ATOM 754 O O . ARG A 1 88 ? -9.173 -3.440 5.282 1.00 97.88 88 ARG A O 1
ATOM 761 N N . GLY A 1 89 ? -7.232 -2.765 6.179 1.00 98.31 89 GLY A N 1
ATOM 762 C CA . GLY A 1 89 ? -6.433 -3.692 5.387 1.00 98.31 89 GLY A CA 1
ATOM 763 C C . GLY A 1 89 ? -4.974 -3.799 5.796 1.00 98.31 89 GLY A C 1
ATOM 764 O O . GLY A 1 89 ? -4.453 -2.934 6.498 1.00 98.31 89 GLY A O 1
ATOM 765 N N . LEU A 1 90 ? -4.331 -4.866 5.322 1.00 98.62 90 LEU A N 1
ATOM 766 C CA . LEU A 1 90 ? -2.892 -5.088 5.422 1.00 98.62 90 LEU A CA 1
ATOM 767 C C . LEU A 1 90 ? -2.261 -4.999 4.033 1.00 98.62 90 LEU A C 1
ATOM 769 O O . LEU A 1 90 ? -2.755 -5.634 3.100 1.00 98.62 90 LEU A O 1
ATOM 773 N N . VAL A 1 91 ? -1.157 -4.271 3.918 1.00 98.62 91 VAL A N 1
ATOM 774 C CA . VAL A 1 91 ? -0.319 -4.201 2.716 1.00 98.62 91 VAL A CA 1
ATOM 775 C C . VAL A 1 91 ? 0.846 -5.170 2.862 1.00 98.62 91 VAL A C 1
ATOM 777 O O . VAL A 1 91 ? 1.477 -5.213 3.912 1.00 98.62 91 VAL A O 1
ATOM 780 N N . ILE A 1 92 ? 1.099 -5.998 1.851 1.00 98.12 92 ILE A N 1
ATOM 781 C CA . ILE A 1 92 ? 2.072 -7.094 1.874 1.00 98.12 92 ILE A CA 1
ATOM 782 C C . ILE A 1 92 ? 2.927 -7.008 0.614 1.00 98.12 92 ILE A C 1
ATOM 784 O O . ILE A 1 92 ? 2.404 -7.123 -0.494 1.00 98.12 92 ILE A O 1
ATOM 788 N N . HIS A 1 93 ? 4.245 -6.901 0.766 1.00 97.12 93 HIS A N 1
ATOM 789 C CA . HIS A 1 93 ? 5.148 -6.940 -0.380 1.00 97.12 93 HIS A CA 1
ATOM 790 C C . HIS A 1 93 ? 5.128 -8.302 -1.086 1.00 97.12 93 HIS A C 1
ATOM 792 O O . HIS A 1 93 ? 5.278 -9.370 -0.481 1.00 97.12 93 HIS A O 1
ATOM 798 N N . LEU A 1 94 ? 5.006 -8.252 -2.407 1.00 96.00 94 LEU A N 1
ATOM 799 C CA . LEU A 1 94 ? 5.312 -9.352 -3.304 1.00 96.00 94 LEU A CA 1
ATOM 800 C C . LEU A 1 94 ? 6.832 -9.463 -3.481 1.00 96.00 94 LEU A C 1
ATOM 802 O O . LEU A 1 94 ? 7.535 -8.451 -3.499 1.00 96.00 94 LEU A O 1
ATOM 806 N N . PRO A 1 95 ? 7.369 -10.682 -3.663 1.00 90.12 95 PRO A N 1
ATOM 807 C CA . PRO A 1 95 ? 8.741 -10.823 -4.133 1.00 90.12 95 PRO A CA 1
ATOM 808 C C . PRO A 1 95 ? 8.873 -10.189 -5.525 1.00 90.12 95 PRO A C 1
ATOM 810 O O . PRO A 1 95 ? 7.931 -10.230 -6.307 1.00 90.12 95 PRO A O 1
ATOM 813 N N . SER A 1 96 ? 10.053 -9.684 -5.888 1.00 80.56 96 SER A N 1
ATOM 814 C CA . SER A 1 96 ? 10.290 -9.060 -7.205 1.00 80.56 96 SER A CA 1
ATOM 815 C C . SER A 1 96 ? 10.087 -10.001 -8.405 1.00 80.56 96 SER A C 1
ATOM 817 O O . SER A 1 96 ? 9.999 -9.544 -9.543 1.00 80.56 96 SER A O 1
ATOM 819 N N . LYS A 1 97 ? 10.012 -11.316 -8.162 1.00 80.25 97 LYS A N 1
ATOM 820 C CA . LYS A 1 97 ? 9.814 -12.352 -9.181 1.00 80.25 97 LYS A CA 1
ATOM 821 C C . LYS A 1 97 ? 8.360 -12.430 -9.635 1.00 80.25 97 LYS A C 1
ATOM 823 O O . LYS A 1 97 ? 7.436 -12.427 -8.829 1.00 80.25 97 LYS A O 1
ATOM 828 N N . VAL A 1 98 ? 8.178 -12.638 -10.934 1.00 82.31 98 VAL A N 1
ATOM 829 C CA . VAL A 1 98 ? 6.864 -12.799 -11.562 1.00 82.31 98 VAL A CA 1
ATOM 830 C C . VAL A 1 98 ? 6.180 -14.105 -11.145 1.00 82.31 98 VAL A C 1
ATOM 832 O O . VAL A 1 98 ? 6.759 -15.189 -11.251 1.00 82.31 98 VAL A O 1
ATOM 835 N N . GLY A 1 99 ? 4.894 -14.013 -10.793 1.00 85.12 99 GLY A N 1
ATOM 836 C CA . GLY A 1 99 ? 4.036 -15.165 -10.517 1.00 85.12 99 GLY A CA 1
ATOM 837 C C . GLY A 1 99 ? 4.193 -15.753 -9.112 1.00 85.12 99 GLY A C 1
ATOM 838 O O . GLY A 1 99 ? 4.903 -15.232 -8.260 1.00 85.12 99 GLY A O 1
ATOM 839 N N . ILE A 1 100 ? 3.484 -16.858 -8.855 1.00 92.50 100 ILE A N 1
ATOM 840 C CA . ILE A 1 100 ? 3.463 -17.512 -7.540 1.00 92.50 100 ILE A CA 1
ATOM 841 C C . ILE A 1 100 ? 4.422 -18.700 -7.543 1.00 92.50 100 ILE A C 1
ATOM 843 O O . ILE A 1 100 ? 4.150 -19.731 -8.163 1.00 92.50 100 ILE A O 1
ATOM 847 N N . THR A 1 101 ? 5.525 -18.589 -6.806 1.00 93.44 101 THR A N 1
ATOM 848 C CA . THR A 1 101 ? 6.458 -19.707 -6.619 1.00 93.44 101 THR A CA 1
ATOM 849 C C . THR A 1 101 ? 5.851 -20.794 -5.719 1.00 93.44 101 THR A C 1
ATOM 851 O O . THR A 1 101 ? 4.947 -20.517 -4.926 1.00 93.44 101 THR A O 1
ATOM 854 N N . PRO A 1 102 ? 6.339 -22.051 -5.762 1.00 94.31 102 PRO A N 1
ATOM 855 C CA . PRO A 1 102 ? 5.823 -23.111 -4.892 1.00 94.31 102 PRO A CA 1
ATOM 856 C C . PRO A 1 102 ? 5.910 -22.787 -3.393 1.00 94.31 102 PRO A C 1
ATOM 858 O O . PRO A 1 102 ? 5.037 -23.199 -2.631 1.00 94.31 102 PRO A O 1
ATOM 861 N N . ARG A 1 103 ? 6.939 -22.041 -2.963 1.00 94.06 103 ARG A N 1
ATOM 862 C CA . ARG A 1 103 ? 7.081 -21.597 -1.566 1.00 94.06 103 ARG A CA 1
ATOM 863 C C . ARG A 1 103 ? 6.057 -20.524 -1.222 1.00 94.06 103 ARG A C 1
ATOM 865 O O . ARG A 1 103 ? 5.311 -20.709 -0.266 1.00 94.06 103 ARG A O 1
ATOM 872 N N . MET A 1 104 ? 5.954 -19.486 -2.055 1.00 95.56 104 MET A N 1
ATOM 873 C CA . MET A 1 104 ? 4.936 -18.444 -1.914 1.00 95.56 104 MET A CA 1
ATOM 874 C C . MET A 1 104 ? 3.528 -19.045 -1.848 1.00 95.56 104 MET A C 1
ATOM 876 O O . MET A 1 104 ? 2.738 -18.674 -0.988 1.00 95.56 104 MET A O 1
ATOM 880 N N . ARG A 1 105 ? 3.230 -20.040 -2.695 1.00 96.25 105 ARG A N 1
ATOM 881 C C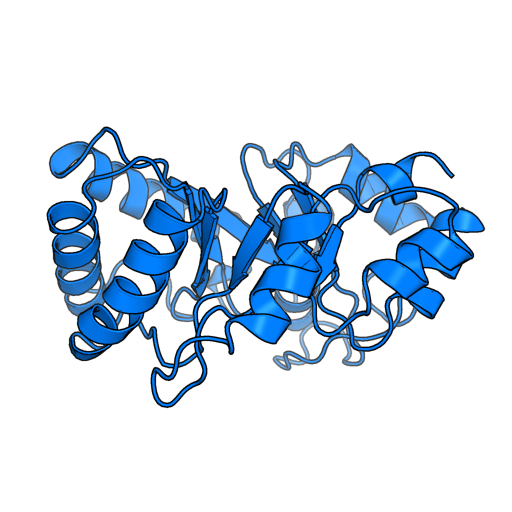A . ARG A 1 105 ? 1.941 -20.740 -2.694 1.00 96.25 105 ARG A CA 1
ATOM 882 C C . ARG A 1 105 ? 1.626 -21.379 -1.341 1.00 96.25 105 ARG A C 1
ATOM 884 O O . ARG A 1 105 ? 0.503 -21.238 -0.876 1.00 96.25 105 ARG A O 1
ATOM 891 N N . LYS A 1 106 ? 2.587 -22.072 -0.718 1.00 96.56 106 LYS A N 1
ATOM 892 C CA . LYS A 1 106 ? 2.395 -22.691 0.608 1.00 96.56 106 LYS A CA 1
ATOM 893 C C . LYS A 1 106 ? 2.101 -21.640 1.677 1.00 96.56 106 LYS A C 1
ATOM 895 O O . LYS A 1 106 ? 1.178 -21.820 2.462 1.00 96.56 106 LYS A O 1
ATOM 900 N N . THR A 1 107 ? 2.839 -20.535 1.663 1.00 97.06 107 THR A N 1
ATOM 901 C CA . THR A 1 107 ? 2.624 -19.418 2.589 1.00 97.06 107 THR A CA 1
ATOM 902 C C . THR A 1 107 ? 1.251 -18.777 2.401 1.00 97.06 107 THR A C 1
ATOM 904 O O . THR A 1 107 ? 0.533 -18.581 3.374 1.00 97.06 107 THR A O 1
ATOM 907 N N . LEU A 1 108 ? 0.851 -18.498 1.156 1.00 97.50 108 LEU A N 1
ATOM 908 C CA . LEU A 1 108 ? -0.465 -17.937 0.841 1.00 97.50 108 LEU A CA 1
ATOM 909 C C . LEU A 1 108 ? -1.603 -18.862 1.281 1.00 97.50 108 LEU A C 1
ATOM 911 O O . LEU A 1 108 ? -2.580 -18.384 1.845 1.00 97.50 108 LEU A O 1
ATOM 915 N N . ILE A 1 109 ? -1.472 -20.176 1.056 1.00 97.81 109 ILE A N 1
ATOM 916 C CA . ILE A 1 109 ? -2.445 -21.165 1.542 1.00 97.81 109 ILE A CA 1
ATOM 917 C C . ILE A 1 109 ? -2.601 -21.034 3.057 1.00 97.81 109 ILE A C 1
ATOM 919 O O . ILE A 1 109 ? -3.715 -20.833 3.528 1.00 97.81 109 ILE A O 1
ATOM 923 N N . ALA A 1 110 ? -1.489 -21.049 3.796 1.00 97.75 110 ALA A N 1
ATOM 924 C CA . ALA A 1 110 ? -1.524 -20.928 5.246 1.00 97.75 110 ALA A CA 1
ATOM 925 C C . ALA A 1 110 ? -2.159 -19.605 5.707 1.00 97.75 110 ALA A C 1
ATOM 927 O O . ALA A 1 110 ? -2.985 -19.625 6.615 1.00 97.75 110 ALA A O 1
ATOM 928 N N . ILE A 1 111 ? -1.834 -18.478 5.053 1.00 97.56 111 ILE A N 1
ATOM 929 C CA . ILE A 1 111 ? -2.450 -17.161 5.300 1.00 97.56 111 ILE A CA 1
ATOM 930 C C . ILE A 1 111 ? -3.975 -17.223 5.114 1.00 97.56 111 ILE A C 1
ATOM 932 O O . ILE A 1 111 ? -4.726 -16.777 5.981 1.00 97.56 111 ILE A O 1
ATOM 936 N N . PHE A 1 112 ? -4.455 -17.791 4.006 1.00 98.06 112 PHE A N 1
ATOM 937 C CA . PHE A 1 112 ? -5.889 -17.845 3.716 1.00 98.06 112 PHE A CA 1
ATOM 938 C C . PHE A 1 112 ? -6.643 -18.828 4.617 1.00 98.06 112 PHE A C 1
ATOM 940 O O . PHE A 1 112 ? -7.781 -18.548 4.991 1.00 98.06 112 PHE A O 1
ATOM 947 N N . GLU A 1 113 ? -6.026 -19.945 5.003 1.00 97.25 113 GLU A N 1
ATOM 948 C CA . GLU A 1 113 ? -6.602 -20.901 5.956 1.00 97.25 113 GLU A CA 1
ATOM 949 C C . GLU A 1 113 ? -6.710 -20.307 7.366 1.00 97.25 113 GLU A C 1
ATOM 951 O O . GLU A 1 113 ? -7.705 -20.542 8.065 1.00 97.25 113 GLU A O 1
ATOM 956 N N . MET A 1 114 ? -5.712 -19.522 7.792 1.00 95.94 114 MET A N 1
ATOM 957 C CA . MET A 1 114 ? -5.705 -18.912 9.122 1.00 95.94 114 MET A CA 1
ATOM 958 C C . MET A 1 114 ? -6.642 -17.708 9.246 1.00 95.94 114 MET A C 1
ATOM 960 O O . MET A 1 114 ? -7.165 -17.473 10.331 1.00 95.94 114 MET A O 1
ATOM 964 N N . ALA A 1 115 ? -6.870 -16.958 8.166 1.00 95.44 115 ALA A N 1
ATOM 965 C CA . ALA A 1 115 ? -7.678 -15.745 8.194 1.00 95.44 115 ALA A CA 1
ATOM 966 C C . ALA A 1 115 ? -9.156 -16.071 8.484 1.00 95.44 115 ALA A C 1
ATOM 968 O O . ALA A 1 115 ? 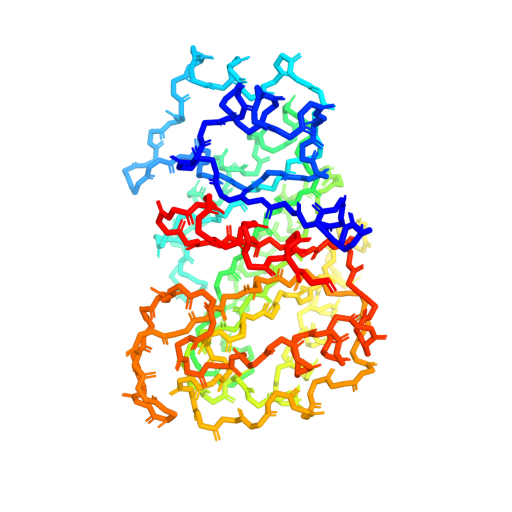-9.805 -16.785 7.720 1.00 95.44 115 ALA A O 1
ATOM 969 N N . LYS A 1 116 ? -9.701 -15.568 9.600 1.00 92.12 116 LYS A N 1
ATOM 970 C CA . LYS A 1 116 ? -11.084 -15.853 10.042 1.00 92.12 116 LYS A CA 1
ATOM 971 C C . LYS A 1 116 ? -12.040 -14.664 9.956 1.00 92.12 116 LYS A C 1
ATOM 973 O O . LYS A 1 116 ? -13.248 -14.873 9.962 1.00 92.12 116 LYS A O 1
ATOM 978 N N . ALA A 1 117 ? -11.525 -13.444 9.859 1.00 94.56 117 ALA A N 1
ATOM 979 C CA . ALA A 1 117 ? -12.312 -12.221 9.751 1.00 94.56 117 ALA A CA 1
ATOM 980 C C . ALA A 1 117 ? -12.034 -11.477 8.436 1.00 94.56 117 ALA A C 1
ATOM 982 O O . ALA A 1 117 ? -10.987 -11.634 7.801 1.00 94.56 117 ALA A O 1
ATOM 983 N N . LYS A 1 118 ? -12.982 -10.639 8.017 1.00 93.88 118 LYS A N 1
ATOM 984 C CA . LYS A 1 118 ? -12.846 -9.853 6.789 1.00 93.88 118 LYS A CA 1
ATOM 985 C C . LYS A 1 118 ? -11.897 -8.684 7.023 1.00 93.88 118 LYS A C 1
ATOM 987 O O . LYS A 1 118 ? -12.298 -7.655 7.549 1.00 93.88 118 LYS A O 1
ATOM 992 N N . VAL A 1 119 ? -10.654 -8.854 6.590 1.00 97.44 119 VAL A N 1
ATOM 993 C CA . VAL A 1 119 ? -9.662 -7.783 6.485 1.00 97.44 119 VAL A CA 1
ATOM 994 C C . VAL A 1 119 ? -9.119 -7.798 5.062 1.00 97.44 119 VAL A C 1
ATOM 996 O O . VAL A 1 119 ? -8.800 -8.869 4.541 1.00 97.44 119 VAL A O 1
ATOM 999 N N . ASN A 1 120 ? -9.051 -6.635 4.412 1.00 98.56 120 ASN A N 1
ATOM 1000 C CA . ASN A 1 120 ? -8.549 -6.555 3.042 1.00 98.56 120 ASN A CA 1
ATOM 1001 C C . ASN A 1 120 ? -7.048 -6.873 3.010 1.00 98.56 120 ASN A C 1
ATOM 1003 O O . ASN A 1 120 ? -6.279 -6.290 3.773 1.00 98.56 120 ASN A O 1
ATOM 1007 N N . LEU A 1 121 ? -6.624 -7.752 2.106 1.00 98.69 121 LEU A N 1
ATOM 1008 C CA . LEU A 1 121 ? -5.211 -8.034 1.862 1.00 98.69 121 LEU A CA 1
ATOM 1009 C C . LEU A 1 121 ? -4.789 -7.382 0.547 1.00 98.69 121 LEU A C 1
ATOM 1011 O O . LEU A 1 121 ? -5.282 -7.746 -0.523 1.00 98.69 121 LEU A O 1
ATOM 1015 N N . TYR A 1 122 ? -3.879 -6.422 0.636 1.00 98.81 122 TYR A N 1
ATOM 1016 C CA . TYR A 1 122 ? -3.299 -5.725 -0.500 1.00 98.81 122 TYR A CA 1
ATOM 1017 C C . TYR A 1 122 ? -1.904 -6.271 -0.766 1.00 98.81 122 TYR A C 1
ATOM 1019 O O . TYR A 1 122 ? -1.057 -6.271 0.120 1.00 98.81 122 TYR A O 1
ATOM 1027 N N . PHE A 1 123 ? -1.661 -6.744 -1.983 1.00 98.38 123 PHE A N 1
ATOM 1028 C CA . PHE A 1 123 ? -0.348 -7.228 -2.394 1.00 98.38 123 PHE A CA 1
ATOM 1029 C C . PHE A 1 123 ? 0.345 -6.176 -3.247 1.00 98.38 123 PHE A C 1
ATOM 1031 O O . PHE A 1 123 ? -0.142 -5.826 -4.320 1.00 98.38 123 PHE A O 1
ATOM 1038 N N . GLU A 1 124 ? 1.468 -5.680 -2.757 1.00 98.44 124 GLU A N 1
ATOM 1039 C CA . GLU A 1 124 ? 2.229 -4.591 -3.350 1.00 98.44 124 GLU A CA 1
ATOM 1040 C C . GLU A 1 124 ? 3.400 -5.119 -4.169 1.00 98.44 124 GLU A C 1
ATOM 1042 O O . GLU A 1 124 ? 4.140 -5.987 -3.705 1.00 98.44 124 GLU A O 1
ATOM 1047 N N . HIS A 1 125 ? 3.595 -4.623 -5.390 1.00 97.06 125 HIS A N 1
ATOM 1048 C CA . HIS A 1 125 ? 4.833 -4.912 -6.113 1.00 97.06 125 HIS A CA 1
ATOM 1049 C C . HIS A 1 125 ? 5.991 -4.094 -5.534 1.00 97.06 125 HIS A C 1
ATOM 1051 O O . HIS A 1 125 ? 5.816 -2.943 -5.161 1.00 97.06 125 HIS A O 1
ATOM 1057 N N . VAL A 1 126 ? 7.196 -4.652 -5.550 1.00 95.50 126 VAL A N 1
ATOM 1058 C CA . VAL A 1 126 ? 8.434 -3.911 -5.257 1.00 95.50 126 VAL A CA 1
ATOM 1059 C C . VAL A 1 126 ? 9.110 -3.468 -6.556 1.00 95.50 126 VAL A C 1
ATOM 1061 O O . VAL A 1 126 ? 8.701 -3.884 -7.644 1.00 95.50 126 VAL A O 1
ATOM 1064 N N . VAL A 1 127 ? 10.173 -2.666 -6.460 1.00 95.81 127 VAL A N 1
ATOM 1065 C CA . VAL A 1 127 ? 11.033 -2.352 -7.612 1.00 95.81 127 VAL A CA 1
ATOM 1066 C C . VAL A 1 127 ? 11.512 -3.646 -8.296 1.00 95.81 127 VAL A C 1
ATOM 1068 O O . VAL A 1 127 ? 12.118 -4.511 -7.660 1.00 95.81 127 VAL A O 1
ATOM 1071 N N . GLY A 1 128 ? 11.256 -3.787 -9.599 1.00 94.19 128 GLY A N 1
ATOM 1072 C CA . GLY A 1 128 ? 11.584 -4.983 -10.378 1.00 94.19 128 GLY A CA 1
ATOM 1073 C C . GLY A 1 128 ? 10.549 -5.309 -11.455 1.00 94.19 128 GLY A C 1
ATOM 1074 O O . GLY A 1 128 ? 9.783 -4.450 -11.880 1.00 94.19 128 GLY A O 1
ATOM 1075 N N . ASP A 1 129 ? 10.523 -6.567 -11.896 1.00 93.25 129 ASP A N 1
ATOM 1076 C CA . ASP A 1 129 ? 9.691 -7.009 -13.027 1.00 93.25 129 ASP A CA 1
ATOM 1077 C C . ASP A 1 129 ? 8.187 -6.865 -12.757 1.00 93.25 129 ASP A C 1
ATOM 1079 O O . ASP A 1 129 ? 7.408 -6.601 -13.671 1.00 93.25 129 ASP A O 1
ATOM 1083 N N . LEU A 1 130 ? 7.761 -7.012 -11.498 1.00 94.50 130 LEU A N 1
ATOM 1084 C CA . LEU A 1 130 ? 6.358 -6.848 -11.105 1.00 94.50 130 LEU A CA 1
ATOM 1085 C C . LEU A 1 130 ? 5.863 -5.397 -11.131 1.00 94.50 130 LEU A C 1
ATOM 1087 O O . LEU A 1 130 ? 4.672 -5.186 -10.935 1.00 94.50 130 LEU A O 1
ATOM 1091 N N . ALA A 1 131 ? 6.726 -4.415 -11.394 1.00 95.75 131 ALA A N 1
ATOM 1092 C CA . ALA A 1 131 ? 6.284 -3.063 -11.717 1.00 95.75 131 ALA A CA 1
ATOM 1093 C C . ALA A 1 131 ? 5.670 -2.957 -13.125 1.00 95.75 131 ALA A C 1
ATOM 1095 O O . ALA A 1 131 ? 5.082 -1.933 -13.460 1.00 95.75 131 ALA A O 1
ATOM 1096 N N . ASP A 1 132 ? 5.806 -3.979 -13.980 1.00 96.88 132 ASP A N 1
ATOM 1097 C CA . ASP A 1 132 ? 4.993 -4.070 -15.190 1.00 96.88 132 ASP A CA 1
ATOM 1098 C C . ASP A 1 132 ? 3.546 -4.418 -14.814 1.00 96.88 132 ASP A C 1
ATOM 1100 O O . ASP A 1 132 ? 3.268 -5.462 -14.210 1.00 96.88 132 ASP A O 1
ATOM 1104 N N . ARG A 1 133 ? 2.603 -3.572 -15.241 1.00 96.44 133 ARG A N 1
ATOM 1105 C CA . ARG A 1 133 ? 1.177 -3.731 -14.936 1.00 96.44 133 ARG A CA 1
ATOM 1106 C C . ARG A 1 133 ? 0.632 -5.112 -15.296 1.00 96.44 133 ARG A C 1
ATOM 1108 O O . ARG A 1 133 ? -0.116 -5.689 -14.509 1.00 96.44 133 ARG A O 1
ATOM 1115 N N . LYS A 1 134 ? 0.962 -5.656 -16.473 1.00 96.81 134 LYS A N 1
ATOM 1116 C CA . LYS A 1 134 ? 0.385 -6.932 -16.929 1.00 96.81 134 LYS A CA 1
ATOM 1117 C C . LYS A 1 134 ? 0.876 -8.080 -16.055 1.00 96.81 134 LYS A C 1
ATOM 1119 O O . LYS A 1 134 ? 0.105 -8.986 -15.731 1.00 96.81 134 LYS A O 1
ATOM 1124 N N . LEU A 1 135 ? 2.152 -8.054 -15.674 1.00 96.94 135 LEU A N 1
ATOM 1125 C CA . LEU A 1 135 ? 2.748 -9.043 -14.777 1.00 96.94 135 LEU A CA 1
ATOM 1126 C C . LEU A 1 135 ? 2.182 -8.927 -13.357 1.00 96.94 135 LEU A C 1
ATOM 1128 O O . LEU A 1 135 ? 1.866 -9.953 -12.740 1.00 96.94 135 LEU A O 1
ATOM 1132 N N . PHE A 1 136 ? 1.973 -7.700 -12.878 1.00 97.31 136 PHE A N 1
ATOM 1133 C CA . PHE A 1 136 ? 1.310 -7.421 -11.610 1.00 97.31 136 PHE A CA 1
ATOM 1134 C C . PHE A 1 136 ? -0.128 -7.950 -11.581 1.00 97.31 136 PHE A C 1
ATOM 1136 O O . PHE A 1 136 ? -0.441 -8.828 -10.777 1.00 97.31 136 PHE A O 1
ATOM 1143 N N . GLU A 1 137 ? -0.989 -7.512 -12.506 1.00 96.69 137 GLU A N 1
ATOM 1144 C CA . GLU A 1 137 ? -2.398 -7.923 -12.588 1.00 96.69 137 GLU A CA 1
ATOM 1145 C C . GLU A 1 137 ? -2.533 -9.447 -12.736 1.00 96.69 137 GLU A C 1
ATOM 1147 O O . GLU A 1 137 ? -3.376 -10.072 -12.086 1.00 96.69 137 GLU A O 1
ATOM 1152 N N . LYS A 1 138 ? -1.659 -10.088 -13.527 1.00 96.81 138 LYS A N 1
ATOM 1153 C CA . LYS A 1 138 ? -1.611 -11.555 -13.649 1.00 96.81 138 LYS A CA 1
ATOM 1154 C C . LYS A 1 138 ? -1.272 -12.232 -12.318 1.00 96.81 138 LYS A C 1
ATOM 1156 O O . LYS A 1 138 ? -1.849 -13.278 -11.996 1.00 96.81 138 LYS A O 1
ATOM 1161 N N . THR A 1 139 ? -0.346 -11.662 -11.552 1.00 96.94 139 THR A N 1
ATOM 1162 C CA . THR A 1 139 ? 0.054 -12.183 -10.240 1.00 96.94 139 THR A CA 1
ATOM 1163 C C . THR A 1 139 ? -1.082 -12.019 -9.232 1.00 96.94 139 THR A C 1
ATOM 1165 O O . THR A 1 139 ? -1.493 -13.015 -8.635 1.00 96.94 139 THR A O 1
ATOM 1168 N N . ILE A 1 140 ? -1.687 -10.829 -9.132 1.00 97.88 140 ILE A N 1
ATOM 1169 C CA . ILE A 1 140 ? -2.856 -10.570 -8.274 1.00 97.88 140 ILE A CA 1
ATOM 1170 C C . ILE A 1 140 ? -4.014 -11.512 -8.614 1.00 97.88 140 ILE A C 1
ATOM 1172 O O . ILE A 1 140 ? -4.548 -12.176 -7.724 1.00 97.88 140 ILE A O 1
ATOM 1176 N N . ARG A 1 141 ? -4.342 -11.679 -9.901 1.00 97.44 141 ARG A N 1
ATOM 1177 C CA . ARG A 1 141 ? -5.379 -12.621 -10.349 1.00 97.44 141 ARG A CA 1
ATOM 1178 C C . ARG A 1 141 ? -5.077 -14.057 -9.924 1.00 97.44 141 ARG A C 1
ATOM 1180 O O . ARG A 1 141 ? -5.979 -14.787 -9.520 1.00 97.44 141 ARG A O 1
ATOM 1187 N N . SER A 1 142 ? -3.815 -14.475 -9.994 1.00 97.62 142 SER A N 1
ATOM 1188 C CA . SER A 1 142 ? -3.405 -15.817 -9.561 1.00 97.62 142 SER A CA 1
ATOM 1189 C C . SER A 1 142 ? -3.602 -16.008 -8.053 1.00 97.62 142 SER A C 1
ATOM 1191 O O . SER A 1 142 ? -4.063 -17.069 -7.625 1.00 97.62 142 SER A O 1
ATOM 1193 N N . ILE A 1 143 ? -3.314 -14.977 -7.252 1.00 98.12 143 ILE A N 1
ATOM 1194 C CA . ILE A 1 143 ? -3.531 -14.989 -5.799 1.00 98.12 143 ILE A CA 1
ATOM 1195 C C . ILE A 1 143 ? -5.031 -15.030 -5.491 1.00 98.12 143 ILE A C 1
ATOM 1197 O O . ILE A 1 143 ? -5.458 -15.847 -4.680 1.00 98.12 143 ILE A O 1
ATOM 1201 N N . GLN A 1 144 ? -5.847 -14.229 -6.181 1.00 98.31 144 GLN A N 1
ATOM 1202 C CA . GLN A 1 144 ? -7.307 -14.234 -6.038 1.00 98.31 144 GLN A CA 1
ATOM 1203 C C . GLN A 1 144 ? -7.916 -15.601 -6.380 1.00 98.31 144 GLN A C 1
ATOM 1205 O O . GLN A 1 144 ? -8.759 -16.097 -5.636 1.00 98.31 144 GLN A O 1
ATOM 1210 N N . ILE A 1 145 ? -7.462 -16.255 -7.459 1.00 98.31 145 ILE A N 1
ATOM 1211 C CA . ILE A 1 145 ? -7.900 -17.614 -7.821 1.00 98.31 145 ILE A CA 1
ATOM 1212 C C . ILE A 1 145 ? -7.558 -18.611 -6.709 1.00 98.31 145 ILE A C 1
ATOM 1214 O O . ILE A 1 145 ? -8.385 -19.460 -6.374 1.00 98.31 145 ILE A O 1
ATOM 1218 N N . LEU A 1 146 ? -6.351 -18.530 -6.141 1.00 98.00 146 LEU A N 1
ATOM 1219 C CA . LEU A 1 146 ? -5.943 -19.393 -5.033 1.00 98.00 146 LEU A CA 1
ATOM 1220 C C . LEU A 1 146 ? -6.809 -19.143 -3.793 1.00 98.00 146 LEU A C 1
ATOM 1222 O O . LEU A 1 146 ? -7.366 -20.086 -3.236 1.00 98.00 146 LEU A O 1
ATOM 1226 N N . LYS A 1 147 ? -6.969 -17.876 -3.410 1.00 97.75 147 LYS A N 1
ATOM 1227 C CA . LYS A 1 147 ? -7.786 -17.448 -2.276 1.00 97.75 147 LYS A CA 1
ATOM 1228 C C . LYS A 1 147 ? -9.244 -17.881 -2.423 1.00 97.75 147 LYS A C 1
ATOM 1230 O O . LYS A 1 147 ? -9.802 -18.411 -1.473 1.00 97.75 147 LYS A O 1
ATOM 1235 N N . ASN A 1 148 ? -9.853 -17.758 -3.601 1.00 98.06 148 ASN A N 1
ATOM 1236 C CA . ASN A 1 148 ? -11.248 -18.162 -3.818 1.00 98.06 148 ASN A CA 1
ATOM 1237 C C . ASN A 1 148 ? -11.484 -19.670 -3.639 1.00 98.06 148 ASN A C 1
ATOM 1239 O O . ASN A 1 148 ? -12.600 -20.068 -3.326 1.00 98.06 148 ASN A O 1
ATOM 1243 N N . LYS A 1 149 ? -10.450 -20.507 -3.801 1.00 98.12 149 LYS A N 1
ATOM 1244 C CA . LYS A 1 149 ? -10.539 -21.953 -3.535 1.00 98.12 149 LYS A CA 1
ATOM 1245 C C . LYS A 1 149 ? -10.450 -22.308 -2.050 1.00 98.12 149 LYS A C 1
ATOM 1247 O O . LYS A 1 149 ? -10.842 -23.407 -1.685 1.00 98.12 149 LYS A O 1
ATOM 1252 N N . ILE A 1 150 ? -9.885 -21.425 -1.229 1.00 97.81 150 ILE A N 1
ATOM 1253 C CA . ILE A 1 150 ? -9.527 -21.714 0.168 1.00 97.81 150 ILE A CA 1
ATOM 1254 C C . ILE A 1 150 ? -10.431 -20.946 1.123 1.00 97.81 150 ILE A C 1
ATOM 1256 O O . ILE A 1 150 ? -10.976 -21.512 2.063 1.00 97.81 150 ILE A O 1
ATOM 1260 N N . ASN A 1 151 ? -10.585 -19.647 0.884 1.00 97.44 151 ASN A N 1
ATOM 1261 C CA . ASN A 1 151 ? -11.323 -18.745 1.747 1.00 97.44 151 ASN A CA 1
ATOM 1262 C C . ASN A 1 151 ? -11.931 -17.590 0.930 1.00 97.44 151 ASN A C 1
ATOM 1264 O O . ASN A 1 151 ? -11.377 -16.489 0.940 1.00 97.44 151 ASN A O 1
ATOM 1268 N N . PRO A 1 152 ? -13.041 -17.818 0.197 1.00 96.44 152 PRO A N 1
ATOM 1269 C CA . PRO A 1 152 ? -13.674 -16.840 -0.698 1.00 96.44 152 PRO A CA 1
ATOM 1270 C C . PRO A 1 152 ? -14.156 -15.554 -0.007 1.00 96.44 152 PRO A C 1
ATOM 1272 O O . PRO A 1 152 ? -14.397 -14.565 -0.695 1.00 96.44 152 PRO A O 1
ATOM 1275 N N . GLU A 1 153 ? -14.200 -15.503 1.321 1.00 95.25 153 GLU A N 1
ATOM 1276 C CA . GLU A 1 153 ? -14.648 -14.323 2.065 1.00 95.25 153 GLU A CA 1
ATOM 1277 C C . GLU A 1 153 ? -13.555 -13.266 2.278 1.00 95.25 153 GLU A C 1
ATOM 1279 O O . GLU A 1 153 ? -13.882 -12.110 2.541 1.00 95.25 153 GLU A O 1
ATOM 1284 N N . ILE A 1 154 ? -12.269 -13.623 2.144 1.00 96.75 154 ILE A N 1
ATOM 1285 C CA . ILE A 1 154 ? -11.149 -12.689 2.366 1.00 96.75 154 ILE A CA 1
ATOM 1286 C C . ILE A 1 154 ? -10.935 -11.784 1.146 1.00 96.75 154 ILE A C 1
ATOM 1288 O O . ILE A 1 154 ? -10.583 -12.277 0.073 1.00 96.75 154 ILE A O 1
ATOM 1292 N N . PRO A 1 155 ? -11.100 -10.460 1.239 1.00 97.69 155 PRO A N 1
ATOM 1293 C CA . PRO A 1 155 ? -10.870 -9.595 0.088 1.00 97.69 155 PRO A CA 1
ATOM 1294 C C . PRO A 1 155 ? -9.374 -9.520 -0.253 1.00 97.69 155 PRO A C 1
ATOM 1296 O O . PRO A 1 155 ? -8.543 -9.329 0.633 1.00 97.69 155 PRO A O 1
ATOM 1299 N N . VAL A 1 156 ? -9.033 -9.669 -1.535 1.00 98.44 156 VAL A N 1
ATOM 1300 C CA . VAL A 1 156 ? -7.649 -9.622 -2.032 1.00 98.44 156 VAL A CA 1
ATOM 1301 C C . VAL A 1 156 ? -7.558 -8.653 -3.202 1.00 98.44 156 VAL A C 1
ATOM 1303 O O . VAL A 1 156 ? -8.265 -8.824 -4.200 1.00 98.44 156 VAL A O 1
ATOM 1306 N N . TYR A 1 157 ? -6.643 -7.695 -3.096 1.00 98.56 157 TYR A N 1
ATOM 1307 C CA . TYR A 1 157 ? -6.433 -6.618 -4.061 1.00 98.56 157 TYR A CA 1
ATOM 1308 C C . TYR A 1 157 ? -4.940 -6.379 -4.313 1.00 98.56 157 TYR A C 1
ATOM 1310 O O . TYR A 1 157 ? -4.079 -6.921 -3.616 1.00 98.56 157 TYR A O 1
ATOM 1318 N N . GLY A 1 158 ? -4.631 -5.564 -5.319 1.00 98.31 158 GLY A N 1
ATOM 1319 C CA . GLY A 1 158 ? -3.283 -5.038 -5.524 1.00 98.31 158 GLY A CA 1
ATOM 1320 C C . GLY A 1 158 ? -3.057 -3.743 -4.740 1.00 98.31 158 GLY A C 1
ATOM 1321 O O . GLY A 1 158 ? -3.992 -2.962 -4.564 1.00 98.31 158 GLY A O 1
ATOM 1322 N N . CYS A 1 159 ? -1.825 -3.507 -4.302 1.00 98.69 159 CYS A N 1
ATOM 1323 C CA . CYS A 1 159 ? -1.315 -2.171 -4.008 1.00 98.69 159 CYS A CA 1
ATOM 1324 C C . CYS A 1 159 ? -0.298 -1.795 -5.091 1.00 98.69 159 CYS A C 1
ATOM 1326 O O . CYS A 1 159 ? 0.523 -2.630 -5.475 1.00 98.69 159 CYS A O 1
ATOM 1328 N N . ILE A 1 160 ? -0.378 -0.578 -5.613 1.00 98.19 160 ILE A N 1
ATOM 1329 C CA . ILE A 1 160 ? 0.628 -0.052 -6.535 1.00 98.19 160 ILE A CA 1
ATOM 1330 C C . ILE A 1 160 ? 1.391 1.068 -5.850 1.00 98.19 160 ILE A C 1
ATOM 1332 O O . ILE A 1 160 ? 0.789 1.883 -5.155 1.00 98.19 160 ILE A O 1
ATOM 1336 N N . ASP A 1 161 ? 2.690 1.125 -6.101 1.00 98.06 161 ASP A N 1
ATOM 1337 C CA . ASP A 1 161 ? 3.552 2.190 -5.604 1.00 98.06 161 ASP A CA 1
ATOM 1338 C C . ASP A 1 161 ? 4.211 2.918 -6.774 1.00 98.06 161 ASP A C 1
ATOM 1340 O O . ASP A 1 161 ? 4.852 2.316 -7.644 1.00 98.06 161 ASP A O 1
ATOM 1344 N N . THR A 1 162 ? 4.030 4.234 -6.821 1.00 97.56 162 THR A N 1
ATOM 1345 C CA . THR A 1 162 ? 4.489 5.052 -7.945 1.00 97.56 162 THR A CA 1
ATOM 1346 C C . THR A 1 162 ? 5.998 5.272 -7.970 1.00 97.56 162 THR A C 1
ATOM 1348 O O . THR A 1 162 ? 6.562 5.358 -9.065 1.00 97.56 162 THR A O 1
ATOM 1351 N N . CYS A 1 163 ? 6.671 5.269 -6.816 1.00 96.75 163 CYS A N 1
ATOM 1352 C CA . CYS A 1 163 ? 8.131 5.233 -6.741 1.00 96.75 163 CYS A CA 1
ATOM 1353 C C . CYS A 1 163 ? 8.643 3.891 -7.278 1.00 96.75 163 CYS A C 1
ATOM 1355 O O . CYS A 1 163 ? 9.538 3.868 -8.125 1.00 96.75 163 CYS A O 1
ATOM 1357 N N . HIS A 1 164 ? 8.028 2.770 -6.889 1.00 97.75 164 HIS A N 1
ATOM 1358 C CA . HIS A 1 164 ? 8.425 1.449 -7.375 1.00 97.75 164 HIS A CA 1
ATOM 1359 C C . HIS A 1 164 ? 8.280 1.325 -8.897 1.00 97.75 164 HIS A C 1
ATOM 1361 O O . HIS A 1 164 ? 9.186 0.807 -9.558 1.00 97.75 164 HIS A O 1
ATOM 1367 N N . ILE A 1 165 ? 7.174 1.821 -9.468 1.00 97.75 165 ILE A N 1
ATOM 1368 C CA . ILE A 1 165 ? 6.931 1.841 -10.921 1.00 97.75 165 ILE A CA 1
ATOM 1369 C C . ILE A 1 165 ? 8.026 2.645 -11.633 1.00 97.75 165 ILE A C 1
ATOM 1371 O O . ILE A 1 165 ? 8.708 2.135 -12.530 1.00 97.75 165 ILE A O 1
ATOM 1375 N N . TYR A 1 166 ? 8.249 3.878 -11.178 1.00 97.69 166 TYR A N 1
ATOM 1376 C CA . TYR A 1 166 ? 9.223 4.794 -11.760 1.00 97.69 166 TYR A CA 1
ATOM 1377 C C . TYR A 1 166 ? 10.661 4.260 -11.674 1.00 97.69 166 TYR A C 1
ATOM 1379 O O . TYR A 1 166 ? 11.385 4.189 -12.674 1.00 97.69 166 TYR A O 1
ATOM 1387 N N . SER A 1 167 ? 11.074 3.807 -10.492 1.00 97.44 167 SER A N 1
ATOM 1388 C CA . SER A 1 167 ? 12.410 3.258 -10.249 1.00 97.44 167 SER A CA 1
ATOM 1389 C C . SER A 1 167 ? 12.647 1.929 -10.957 1.00 97.44 167 SER A C 1
ATOM 1391 O O . SER A 1 167 ? 13.799 1.558 -11.194 1.00 97.44 167 SER A O 1
ATOM 1393 N N . SER A 1 168 ? 11.585 1.232 -11.365 1.00 97.06 168 SER A N 1
ATOM 1394 C CA . SER A 1 168 ? 11.673 0.042 -12.217 1.00 97.06 168 SER A CA 1
ATOM 1395 C C . SER A 1 168 ? 11.820 0.362 -13.701 1.00 97.06 168 SER A C 1
ATOM 1397 O O . SER A 1 168 ? 12.127 -0.546 -14.472 1.00 97.06 168 SER A O 1
ATOM 1399 N N . GLY A 1 169 ? 11.664 1.625 -14.099 1.00 97.50 169 GLY A N 1
ATOM 1400 C CA . GLY A 1 169 ? 11.741 2.041 -15.494 1.00 97.50 169 GLY A CA 1
ATOM 1401 C C . GLY A 1 169 ? 10.443 1.815 -16.265 1.00 97.50 169 GLY A C 1
ATOM 1402 O O . GLY A 1 169 ? 10.486 1.604 -17.476 1.00 97.50 169 GLY A O 1
ATOM 1403 N N . VAL A 1 170 ? 9.299 1.834 -15.577 1.00 97.38 170 VAL A N 1
ATOM 1404 C CA . VAL A 1 170 ? 7.973 1.680 -16.184 1.00 97.38 170 VAL A CA 1
ATOM 1405 C C . VAL A 1 170 ? 7.266 3.035 -16.226 1.00 97.38 170 VAL A C 1
ATOM 1407 O O . VAL A 1 170 ? 7.276 3.784 -15.252 1.00 97.38 170 VAL A O 1
ATOM 1410 N N . ASP A 1 171 ? 6.644 3.363 -17.360 1.00 95.75 171 ASP A N 1
ATOM 1411 C CA . ASP A 1 171 ? 5.823 4.572 -17.488 1.00 95.75 171 ASP A CA 1
ATOM 1412 C C . ASP A 1 171 ? 4.542 4.428 -16.650 1.00 95.75 171 ASP A C 1
ATOM 1414 O O . ASP A 1 171 ? 3.749 3.504 -16.868 1.00 95.75 171 ASP A O 1
ATOM 1418 N N . LEU A 1 172 ? 4.307 5.365 -15.725 1.00 95.69 172 LEU A N 1
ATOM 1419 C CA . LEU A 1 172 ? 3.110 5.406 -14.880 1.00 95.69 172 LEU A CA 1
ATOM 1420 C C . LEU A 1 172 ? 1.813 5.441 -15.697 1.00 95.69 172 LEU A C 1
ATOM 1422 O O . LEU A 1 172 ? 0.800 4.909 -15.244 1.00 95.69 172 LEU A O 1
ATOM 1426 N N . LYS A 1 173 ? 1.829 5.989 -16.921 1.00 95.69 173 LYS A N 1
ATOM 1427 C CA . LYS A 1 173 ? 0.651 5.998 -17.805 1.00 95.69 173 LYS A CA 1
ATOM 1428 C C . LYS A 1 173 ? 0.145 4.598 -18.132 1.00 95.69 173 LYS A C 1
ATOM 1430 O O . LYS A 1 173 ? -1.040 4.429 -18.412 1.00 95.69 173 LYS A O 1
ATOM 1435 N N . SER A 1 174 ? 1.008 3.582 -18.060 1.00 96.56 174 SER A N 1
ATOM 1436 C CA . SER A 1 174 ? 0.597 2.186 -18.238 1.00 96.56 174 SER A CA 1
ATOM 1437 C C . SER A 1 174 ? -0.435 1.734 -17.194 1.00 96.56 174 SER A C 1
ATOM 1439 O O . SER A 1 174 ? -1.243 0.850 -17.485 1.00 96.56 174 SER A O 1
ATOM 1441 N N . TYR A 1 175 ? -0.475 2.376 -16.022 1.00 97.38 175 TYR A N 1
ATOM 1442 C CA . TYR A 1 175 ? -1.420 2.101 -14.938 1.00 97.38 175 TYR A CA 1
ATOM 1443 C C . TYR A 1 175 ? -2.742 2.873 -15.040 1.00 97.38 175 TYR A C 1
ATOM 1445 O O . TYR A 1 175 ? -3.654 2.602 -14.262 1.00 97.38 175 TYR A O 1
ATOM 1453 N N . HIS A 1 176 ? -2.913 3.769 -16.019 1.00 96.00 176 HIS A N 1
ATOM 1454 C CA . HIS A 1 176 ? -4.182 4.477 -16.203 1.00 96.00 176 HIS A CA 1
ATOM 1455 C C . HIS A 1 176 ? -5.352 3.496 -16.397 1.00 96.00 176 HIS A C 1
ATOM 1457 O O . HIS A 1 176 ? -5.259 2.513 -17.141 1.00 96.00 176 HIS A O 1
ATOM 1463 N N . GLY A 1 177 ? -6.466 3.756 -15.716 1.00 95.62 177 GLY A N 1
ATOM 1464 C CA . GLY A 1 177 ? -7.663 2.917 -15.743 1.00 95.62 177 GLY A CA 1
ATOM 1465 C C . GLY A 1 177 ? -7.566 1.634 -14.917 1.00 95.62 177 GLY A C 1
ATOM 1466 O O . GLY A 1 177 ? -8.431 0.775 -15.059 1.00 95.62 177 GLY A O 1
ATOM 1467 N N . ILE A 1 178 ? -6.525 1.447 -14.096 1.00 96.00 178 ILE A N 1
ATOM 1468 C CA . ILE A 1 178 ? -6.521 0.366 -13.102 1.00 96.00 178 ILE A CA 1
ATOM 1469 C C . ILE A 1 178 ? -7.573 0.651 -12.016 1.00 96.00 178 ILE A C 1
ATOM 1471 O O . ILE A 1 178 ? -7.823 1.803 -11.648 1.00 96.00 178 ILE A O 1
ATOM 1475 N N . GLU A 1 179 ? -8.214 -0.404 -11.517 1.00 96.50 179 GLU A N 1
ATOM 1476 C CA . GLU A 1 179 ? -9.327 -0.308 -10.571 1.00 96.50 179 GLU A CA 1
ATOM 1477 C C . GLU A 1 179 ? -9.134 -1.251 -9.381 1.00 96.50 179 GLU A C 1
ATOM 1479 O O . GLU A 1 179 ? -8.465 -2.278 -9.498 1.00 96.50 179 GLU A O 1
ATOM 1484 N N . ASN A 1 180 ? -9.790 -0.938 -8.260 1.00 96.00 180 ASN A N 1
ATOM 1485 C CA . ASN A 1 180 ? -9.820 -1.763 -7.045 1.00 96.00 180 ASN A CA 1
ATOM 1486 C C . ASN A 1 180 ? -8.420 -2.028 -6.465 1.00 96.00 180 ASN A C 1
ATOM 1488 O O . ASN A 1 180 ? -8.094 -3.151 -6.070 1.00 96.00 180 ASN A O 1
ATOM 1492 N N . VAL A 1 181 ? -7.586 -0.987 -6.437 1.00 97.94 181 VAL A N 1
ATOM 1493 C CA . VAL A 1 181 ? -6.226 -1.019 -5.881 1.00 97.94 181 VAL A CA 1
ATOM 1494 C C . VAL A 1 181 ? -6.069 -0.030 -4.733 1.00 97.94 181 VAL A C 1
ATOM 1496 O O . VAL A 1 181 ? -6.761 0.986 -4.681 1.00 97.94 181 VAL A O 1
ATOM 1499 N N . LEU A 1 182 ? -5.144 -0.311 -3.820 1.00 98.50 182 LEU A N 1
ATOM 1500 C CA . LEU A 1 182 ? -4.554 0.720 -2.966 1.00 98.50 182 LEU A CA 1
ATOM 1501 C C . LEU A 1 182 ? -3.413 1.395 -3.737 1.00 98.50 182 LEU A C 1
ATOM 1503 O O . LEU A 1 182 ? -2.754 0.737 -4.543 1.00 98.50 182 LEU A O 1
ATOM 1507 N N . VAL A 1 183 ? -3.192 2.689 -3.522 1.00 97.88 183 VAL A N 1
ATOM 1508 C CA . VAL A 1 183 ? -2.106 3.417 -4.187 1.00 97.88 183 VAL A CA 1
ATOM 1509 C C . VAL A 1 183 ? -1.208 4.053 -3.141 1.00 97.88 183 VAL A C 1
ATOM 1511 O O . VAL A 1 183 ? -1.639 4.951 -2.421 1.00 97.88 183 VAL A O 1
ATOM 1514 N N . HIS A 1 184 ? 0.046 3.630 -3.095 1.00 97.12 184 HIS A N 1
ATOM 1515 C CA . HIS A 1 184 ? 1.120 4.398 -2.487 1.00 97.12 184 HIS A CA 1
ATOM 1516 C C . HIS A 1 184 ? 1.600 5.434 -3.509 1.00 97.12 184 HIS A C 1
ATOM 1518 O O . HIS A 1 184 ? 2.162 5.116 -4.559 1.00 97.12 184 HIS A O 1
ATOM 1524 N N . LEU A 1 185 ? 1.267 6.696 -3.252 1.00 94.19 185 LEU A N 1
ATOM 1525 C CA . LEU A 1 185 ? 1.421 7.795 -4.199 1.00 94.19 185 LEU A CA 1
ATOM 1526 C C . LEU A 1 185 ? 2.715 8.561 -3.906 1.00 94.19 185 LEU A C 1
ATOM 1528 O O . LEU A 1 185 ? 2.690 9.723 -3.517 1.00 94.19 185 LEU A O 1
ATOM 1532 N N . ASN A 1 186 ? 3.845 7.889 -4.066 1.00 93.75 186 ASN A N 1
ATOM 1533 C CA . ASN A 1 186 ? 5.171 8.393 -3.727 1.00 93.75 186 ASN A CA 1
ATOM 1534 C C . ASN A 1 186 ? 5.898 9.011 -4.936 1.00 93.75 186 ASN A C 1
ATOM 1536 O O . ASN A 1 186 ? 5.849 8.475 -6.049 1.00 93.75 186 ASN A O 1
ATOM 1540 N N . ASP A 1 187 ? 6.601 10.127 -4.715 1.00 92.94 187 ASP A N 1
ATOM 1541 C CA . ASP A 1 187 ? 7.662 10.593 -5.619 1.00 92.94 187 ASP A CA 1
ATOM 1542 C C . ASP A 1 187 ? 8.977 9.844 -5.307 1.00 92.94 187 ASP A C 1
ATOM 1544 O O . ASP A 1 187 ? 9.055 9.073 -4.350 1.00 92.94 187 ASP A O 1
ATOM 1548 N N . SER A 1 188 ? 10.026 10.051 -6.099 1.00 93.06 188 SER A N 1
ATOM 1549 C CA . SER A 1 188 ? 11.325 9.378 -5.965 1.00 93.06 188 SER A CA 1
ATOM 1550 C C . SER A 1 188 ? 12.445 10.409 -5.934 1.00 93.06 188 SER A C 1
ATOM 1552 O O . SER A 1 188 ? 12.481 11.290 -6.786 1.00 93.06 188 SER A O 1
ATOM 1554 N N . VAL A 1 189 ? 13.423 10.250 -5.035 1.00 92.38 189 VAL A N 1
ATOM 1555 C CA . VAL A 1 189 ? 14.675 11.042 -5.094 1.00 92.38 189 VAL A CA 1
ATOM 1556 C C . VAL A 1 189 ? 15.627 10.535 -6.180 1.00 92.38 189 VAL A C 1
ATOM 1558 O O . VAL A 1 189 ? 16.588 11.206 -6.556 1.00 92.38 189 VAL A O 1
ATOM 1561 N N . ASN A 1 190 ? 15.421 9.300 -6.644 1.00 93.81 190 ASN A N 1
ATOM 1562 C CA . ASN A 1 190 ? 16.289 8.660 -7.622 1.00 93.81 190 ASN A CA 1
ATOM 1563 C C . ASN A 1 190 ? 15.766 8.871 -9.051 1.00 93.81 190 ASN A C 1
ATOM 1565 O O . ASN A 1 190 ? 14.550 8.929 -9.238 1.00 93.81 190 ASN A O 1
ATOM 1569 N N . PRO A 1 191 ? 16.653 8.853 -10.065 1.00 96.12 191 PRO A N 1
ATOM 1570 C CA . PRO A 1 191 ? 16.258 8.885 -11.471 1.00 96.12 191 PRO A CA 1
ATOM 1571 C C . PRO A 1 191 ? 15.413 7.682 -11.911 1.00 96.12 191 PRO A C 1
ATOM 1573 O O . PRO A 1 191 ? 15.442 6.606 -11.300 1.00 96.12 191 PRO A O 1
ATOM 1576 N N . PHE A 1 192 ? 14.716 7.853 -13.036 1.00 97.19 192 PHE A N 1
ATOM 1577 C CA . PHE A 1 192 ? 13.952 6.798 -13.702 1.00 97.19 192 PHE A CA 1
ATOM 1578 C C . PHE A 1 192 ? 14.812 5.555 -13.939 1.00 97.19 192 PHE A C 1
ATOM 1580 O O . PHE A 1 192 ? 15.968 5.659 -14.351 1.00 97.19 192 PHE A O 1
ATOM 1587 N N . ASN A 1 193 ? 14.241 4.370 -13.700 1.00 97.31 193 ASN A N 1
ATOM 1588 C CA . ASN A 1 193 ? 14.934 3.087 -13.851 1.00 97.31 193 ASN A CA 1
ATOM 1589 C C . ASN A 1 193 ? 16.203 2.921 -12.977 1.00 97.31 193 ASN A C 1
ATOM 1591 O O . ASN A 1 193 ? 17.072 2.107 -13.291 1.00 97.31 193 ASN A O 1
ATOM 1595 N N . SER A 1 194 ? 16.332 3.664 -11.871 1.00 96.75 194 SER A N 1
ATOM 1596 C CA . SER A 1 194 ? 17.489 3.567 -10.959 1.00 96.75 194 SER A CA 1
ATOM 1597 C C . SER A 1 194 ? 17.618 2.229 -10.227 1.00 96.75 194 SER A C 1
ATOM 1599 O O . SER A 1 194 ? 18.675 1.941 -9.661 1.00 96.75 194 SER A O 1
ATOM 1601 N N . LYS A 1 195 ? 16.544 1.431 -10.198 1.00 95.81 195 LYS A N 1
ATOM 1602 C CA . LYS A 1 195 ? 16.404 0.213 -9.389 1.00 95.81 195 LYS A CA 1
ATOM 1603 C C . LY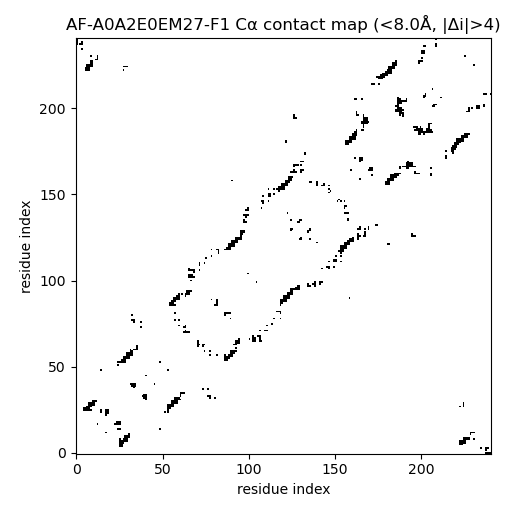S A 1 195 ? 16.561 0.456 -7.880 1.00 95.81 195 LYS A C 1
ATOM 1605 O O . LYS A 1 195 ? 16.927 -0.457 -7.144 1.00 95.81 195 LYS A O 1
ATOM 1610 N N . ARG A 1 196 ? 16.294 1.683 -7.420 1.00 93.94 196 ARG A N 1
ATOM 1611 C CA . ARG A 1 196 ? 16.384 2.083 -6.012 1.00 93.94 196 ARG A CA 1
ATOM 1612 C C . ARG A 1 196 ? 15.040 2.565 -5.499 1.00 93.94 196 ARG A C 1
ATOM 1614 O O . ARG A 1 196 ? 14.384 3.387 -6.131 1.00 93.94 196 ARG A O 1
ATOM 1621 N N . ASP A 1 197 ? 14.683 2.079 -4.326 1.00 93.75 197 ASP A N 1
ATOM 1622 C CA . ASP A 1 197 ? 13.447 2.422 -3.641 1.00 93.75 197 ASP A CA 1
ATOM 1623 C C . ASP A 1 197 ? 13.717 3.473 -2.555 1.00 93.75 197 ASP A C 1
ATOM 1625 O O . ASP A 1 197 ? 13.995 3.137 -1.407 1.00 93.75 197 ASP A O 1
ATOM 1629 N N . HIS A 1 198 ? 13.742 4.752 -2.943 1.00 91.31 198 HIS A N 1
ATOM 1630 C CA . HIS A 1 198 ? 13.836 5.866 -1.996 1.00 91.31 198 HIS A CA 1
ATOM 1631 C C . HIS A 1 198 ? 12.815 6.942 -2.371 1.00 91.31 198 HIS A C 1
ATOM 1633 O O . HIS A 1 198 ? 12.966 7.615 -3.396 1.00 91.31 198 HIS A O 1
ATOM 1639 N N . HIS A 1 199 ? 11.814 7.124 -1.513 1.00 91.06 199 HIS A N 1
ATOM 1640 C CA . HIS A 1 199 ? 10.765 8.120 -1.716 1.00 91.06 199 HIS A CA 1
ATOM 1641 C C . HIS A 1 199 ? 11.330 9.543 -1.586 1.00 91.06 199 HIS A C 1
ATOM 1643 O O . HIS A 1 199 ? 12.148 9.800 -0.696 1.00 91.06 199 HIS A O 1
ATOM 1649 N N . GLY A 1 200 ? 10.903 10.445 -2.469 1.00 86.06 200 GLY A N 1
ATOM 1650 C CA . GLY A 1 200 ? 11.305 11.862 -2.506 1.00 86.06 200 GLY A CA 1
ATOM 1651 C C . GLY A 1 200 ? 10.122 12.808 -2.375 1.00 86.06 200 GLY A C 1
ATOM 1652 O O . GLY A 1 200 ? 8.988 12.343 -2.452 1.00 86.06 200 GLY A O 1
ATOM 1653 N N . SER A 1 201 ? 10.381 14.106 -2.169 1.00 84.25 201 SER A N 1
ATOM 1654 C CA . SER A 1 201 ? 9.343 15.146 -2.109 1.00 84.25 201 SER A CA 1
ATOM 1655 C C . SER A 1 201 ? 8.612 15.287 -3.453 1.00 84.25 201 SER A C 1
ATOM 1657 O O . SER A 1 201 ? 9.191 15.049 -4.514 1.00 84.25 201 SER A O 1
ATOM 1659 N N . TYR A 1 202 ? 7.326 15.664 -3.445 1.00 85.31 202 TYR A N 1
ATOM 1660 C CA . TYR A 1 202 ? 6.602 15.867 -4.706 1.00 85.31 202 TYR A CA 1
ATOM 1661 C C . TYR A 1 202 ? 7.222 16.975 -5.551 1.00 85.31 202 TYR A C 1
ATOM 1663 O O . TYR A 1 202 ? 7.527 18.058 -5.048 1.00 85.31 202 TYR A O 1
ATOM 1671 N N . GLY A 1 203 ? 7.302 16.728 -6.858 1.00 80.38 203 GLY A N 1
ATOM 1672 C CA . GLY A 1 203 ? 7.908 17.667 -7.798 1.00 80.38 203 GLY A CA 1
ATOM 1673 C C . GLY A 1 203 ? 9.374 17.370 -8.090 1.00 80.38 203 GLY A C 1
ATOM 1674 O O . GLY A 1 203 ? 9.987 18.138 -8.830 1.00 80.38 203 GLY A O 1
ATOM 1675 N N . GLU A 1 204 ? 9.927 16.287 -7.537 1.00 82.12 204 GLU A N 1
ATOM 1676 C CA . GLU A 1 204 ? 11.316 15.896 -7.763 1.00 82.12 204 GLU A CA 1
ATOM 1677 C C . GLU A 1 204 ? 11.507 15.153 -9.089 1.00 82.12 204 GLU A C 1
ATOM 1679 O O . GLU A 1 204 ? 12.144 15.697 -9.991 1.00 82.12 204 GLU A O 1
ATOM 1684 N N . ASN A 1 205 ? 10.976 13.930 -9.242 1.00 89.62 205 ASN A N 1
ATOM 1685 C CA . ASN A 1 205 ? 11.295 13.095 -10.412 1.00 89.62 205 ASN A CA 1
ATOM 1686 C C . ASN A 1 205 ? 10.095 12.380 -11.050 1.00 89.62 205 ASN A C 1
ATOM 1688 O O . ASN A 1 205 ? 10.058 12.226 -12.273 1.00 89.62 205 ASN A O 1
ATOM 1692 N N . VAL A 1 206 ? 9.131 11.918 -10.253 1.00 91.31 206 VAL A N 1
ATOM 1693 C CA . VAL A 1 206 ? 7.978 11.127 -10.710 1.00 91.31 206 VAL A CA 1
ATOM 1694 C C . VAL A 1 206 ? 6.866 12.044 -11.193 1.00 91.31 206 VAL A C 1
ATOM 1696 O O . VAL A 1 206 ? 6.292 11.827 -12.264 1.00 91.31 206 VAL A O 1
ATOM 1699 N N . PHE A 1 207 ? 6.548 13.076 -10.408 1.00 89.44 207 PHE A N 1
ATOM 1700 C CA . PHE A 1 207 ? 5.354 13.874 -10.630 1.00 89.44 207 PHE A CA 1
ATOM 1701 C C . PHE A 1 207 ? 5.648 15.350 -10.855 1.00 89.44 207 PHE A C 1
ATOM 1703 O O . PHE A 1 207 ? 6.143 16.062 -9.993 1.00 89.44 207 PHE A O 1
ATOM 1710 N N . THR A 1 208 ? 5.177 15.858 -11.992 1.00 88.94 208 THR A N 1
ATOM 1711 C CA . THR A 1 208 ? 4.743 17.256 -12.075 1.00 88.94 208 THR A CA 1
ATOM 1712 C C . THR A 1 208 ? 3.337 17.389 -11.486 1.00 88.94 208 THR A C 1
ATOM 1714 O O . THR A 1 208 ? 2.584 16.415 -11.428 1.00 88.94 208 THR A O 1
ATOM 1717 N N . LYS A 1 209 ? 2.916 18.616 -11.150 1.00 84.06 209 LYS A N 1
ATOM 1718 C CA . LYS A 1 209 ? 1.534 18.892 -10.716 1.00 84.06 209 LYS A CA 1
ATOM 1719 C C . LYS A 1 209 ? 0.512 18.320 -11.705 1.00 84.06 209 LYS A C 1
ATOM 1721 O O . LYS A 1 209 ? -0.423 17.640 -11.304 1.00 84.06 209 LYS A O 1
ATOM 1726 N N . LYS A 1 210 ? 0.702 18.566 -13.005 1.00 88.56 210 LYS A N 1
ATOM 1727 C CA . LYS A 1 210 ? -0.220 18.101 -14.050 1.00 88.56 210 LYS A CA 1
ATOM 1728 C C . LYS A 1 210 ? -0.282 16.572 -14.117 1.00 88.56 210 LYS A C 1
ATOM 1730 O O . LYS A 1 210 ? -1.376 16.020 -14.110 1.00 88.56 210 LYS A O 1
ATOM 1735 N N . SER A 1 211 ? 0.868 15.898 -14.141 1.00 91.25 211 SER A N 1
ATOM 1736 C CA . SER A 1 211 ? 0.908 14.433 -14.246 1.00 91.25 211 SER A CA 1
ATOM 1737 C C . SER A 1 211 ? 0.361 13.736 -12.999 1.00 91.25 211 SER A C 1
ATOM 1739 O O . SER A 1 211 ? -0.232 12.672 -13.125 1.00 91.25 211 SER A O 1
ATOM 1741 N N . LEU A 1 212 ? 0.496 14.340 -11.813 1.00 90.19 212 LEU A N 1
ATOM 1742 C CA . LEU A 1 212 ? -0.115 13.833 -10.581 1.00 90.19 212 LEU A CA 1
ATOM 1743 C C . LEU A 1 212 ? -1.646 13.855 -10.659 1.00 90.19 212 LEU A C 1
ATOM 1745 O O . LEU A 1 212 ? -2.297 12.852 -10.378 1.00 90.19 212 LEU A O 1
ATOM 1749 N N . LEU A 1 213 ? -2.219 14.985 -11.088 1.00 89.06 213 LEU A N 1
ATOM 1750 C CA . LEU A 1 213 ? -3.667 15.138 -11.255 1.00 89.06 213 LEU A CA 1
ATOM 1751 C C . LEU A 1 213 ? -4.221 14.170 -12.305 1.00 89.06 213 LEU A C 1
ATOM 1753 O O . LEU A 1 213 ? -5.256 13.543 -12.078 1.00 89.06 213 LEU A O 1
ATOM 1757 N N . GLU A 1 214 ? -3.526 14.039 -13.438 1.00 92.00 214 GLU A N 1
ATOM 1758 C CA . GLU A 1 214 ? -3.872 13.079 -14.491 1.00 92.00 214 GLU A CA 1
ATOM 1759 C C . GLU A 1 214 ? -3.847 11.642 -13.958 1.00 92.00 214 GLU A C 1
ATOM 1761 O O . GLU A 1 214 ? -4.802 10.898 -14.178 1.00 92.00 214 GLU A O 1
ATOM 1766 N N . PHE A 1 215 ? -2.807 11.274 -13.205 1.00 93.69 215 PHE A N 1
ATOM 1767 C CA . PHE A 1 215 ? -2.668 9.939 -12.634 1.00 93.69 215 PHE A CA 1
ATOM 1768 C C . PHE A 1 215 ? -3.788 9.625 -11.637 1.00 93.69 215 PHE A C 1
ATOM 1770 O O . PHE A 1 215 ? -4.510 8.650 -11.841 1.00 93.69 215 PHE A O 1
ATOM 1777 N N . ILE A 1 216 ? -4.004 10.478 -10.626 1.00 92.75 216 ILE A N 1
ATOM 1778 C CA . ILE A 1 216 ? -5.068 10.306 -9.618 1.00 92.75 216 ILE A CA 1
ATOM 1779 C C . ILE A 1 216 ? -6.435 10.171 -10.296 1.00 92.75 216 ILE A C 1
ATOM 1781 O O . ILE A 1 216 ? -7.185 9.247 -9.995 1.00 92.75 216 ILE A O 1
ATOM 1785 N N . SER A 1 217 ? -6.739 11.046 -11.259 1.00 92.81 217 SER A N 1
ATOM 1786 C CA . SER A 1 217 ? -8.031 11.043 -11.960 1.00 92.81 217 SER A CA 1
ATOM 1787 C C . SER A 1 217 ? -8.230 9.809 -12.845 1.00 92.81 217 SER A C 1
ATOM 1789 O O . SER A 1 217 ? -9.362 9.451 -13.168 1.00 92.81 217 SER A O 1
ATOM 1791 N N . SER A 1 218 ? -7.140 9.168 -13.271 1.00 95.38 218 SER A N 1
ATOM 1792 C CA . SER A 1 218 ? -7.185 7.990 -14.138 1.00 95.38 218 SER A CA 1
ATOM 1793 C C . SER A 1 218 ? -7.356 6.671 -13.381 1.00 95.38 218 SER A C 1
ATOM 1795 O O . SER A 1 218 ? -7.632 5.656 -14.021 1.00 95.38 218 SER A O 1
ATOM 1797 N N . ILE A 1 219 ? -7.181 6.651 -12.056 1.00 94.88 219 ILE A N 1
ATOM 1798 C CA . ILE A 1 219 ? -7.159 5.423 -11.251 1.00 94.88 219 ILE A CA 1
ATOM 1799 C C . ILE A 1 219 ? -8.372 5.359 -10.329 1.00 94.88 219 ILE A C 1
ATOM 1801 O O . ILE A 1 219 ? -8.652 6.287 -9.575 1.00 94.88 219 ILE A O 1
ATOM 1805 N N . LYS A 1 220 ? -9.062 4.212 -10.315 1.00 94.00 220 LYS A N 1
ATOM 1806 C CA . LYS A 1 220 ? -10.129 3.941 -9.338 1.00 94.00 220 LYS A CA 1
ATOM 1807 C C . LYS A 1 220 ? -9.545 3.249 -8.110 1.00 94.00 220 LYS A C 1
ATOM 1809 O O . LYS A 1 220 ? -9.679 2.034 -7.937 1.00 94.00 220 LYS A O 1
ATOM 1814 N N . ALA A 1 221 ? -8.853 4.033 -7.290 1.00 96.31 221 ALA A N 1
ATOM 1815 C CA . ALA A 1 221 ? -8.228 3.564 -6.062 1.00 96.31 221 ALA A CA 1
ATOM 1816 C C . ALA A 1 221 ? -9.252 3.426 -4.925 1.00 96.31 221 ALA A C 1
ATOM 1818 O O . ALA A 1 221 ? -10.206 4.199 -4.834 1.00 96.31 221 ALA A O 1
ATOM 1819 N N . HIS A 1 222 ? -9.022 2.481 -4.013 1.00 97.00 222 HIS A N 1
ATOM 1820 C CA . HIS A 1 222 ? -9.697 2.483 -2.716 1.00 97.00 222 HIS A CA 1
ATOM 1821 C C . HIS A 1 222 ? -9.275 3.713 -1.908 1.00 97.00 222 HIS A C 1
ATOM 1823 O O . HIS A 1 222 ? -10.130 4.455 -1.429 1.00 97.00 222 HIS A O 1
ATOM 1829 N N . ASP A 1 223 ? -7.965 3.946 -1.813 1.00 96.69 223 ASP A N 1
ATOM 1830 C CA . ASP A 1 223 ? -7.354 5.101 -1.164 1.00 96.69 223 ASP A CA 1
ATOM 1831 C C . ASP A 1 223 ? -5.970 5.390 -1.770 1.00 96.69 223 ASP A C 1
ATOM 1833 O O . ASP A 1 223 ? -5.334 4.500 -2.341 1.00 96.69 223 ASP A O 1
ATOM 1837 N N . PHE A 1 224 ? -5.521 6.637 -1.625 1.00 94.94 224 PHE A N 1
ATOM 1838 C CA . PHE A 1 224 ? -4.162 7.079 -1.934 1.00 94.94 224 PHE A CA 1
ATOM 1839 C C . PHE A 1 224 ? -3.431 7.361 -0.620 1.00 94.94 224 PHE A C 1
ATOM 1841 O O . PHE A 1 224 ? -3.999 8.019 0.252 1.00 94.94 224 PHE A O 1
ATOM 1848 N N . ILE A 1 225 ? -2.196 6.889 -0.471 1.00 93.38 225 ILE A N 1
ATOM 1849 C CA . ILE A 1 225 ? -1.397 7.019 0.754 1.00 93.38 225 ILE A CA 1
ATOM 1850 C C . ILE A 1 225 ? -0.016 7.563 0.402 1.00 93.38 225 ILE A C 1
ATOM 1852 O O . ILE A 1 225 ? 0.626 7.065 -0.516 1.00 93.38 225 ILE A O 1
ATOM 1856 N N . LEU A 1 226 ? 0.443 8.574 1.138 1.00 91.25 226 LEU A N 1
ATOM 1857 C CA . LEU A 1 226 ? 1.819 9.067 1.065 1.00 91.25 226 LEU A CA 1
ATOM 1858 C C . LEU A 1 226 ? 2.698 8.336 2.074 1.00 91.25 226 LEU A C 1
ATOM 1860 O O . LEU A 1 226 ? 2.378 8.293 3.261 1.00 91.25 226 LEU A O 1
ATOM 1864 N N . GLU A 1 227 ? 3.837 7.825 1.627 1.00 88.69 227 GLU A N 1
ATOM 1865 C CA . GLU A 1 227 ? 4.827 7.149 2.469 1.00 88.69 227 GLU A CA 1
ATOM 1866 C C . GLU A 1 227 ? 6.152 7.903 2.513 1.00 88.69 227 GLU A C 1
ATOM 1868 O O . GLU A 1 227 ? 7.246 7.336 2.453 1.00 88.69 227 GLU A O 1
ATOM 1873 N N . MET A 1 228 ? 6.055 9.219 2.588 1.00 76.62 228 MET A N 1
ATOM 1874 C CA . MET A 1 228 ? 7.204 10.106 2.560 1.00 76.62 228 MET A CA 1
ATOM 1875 C C . MET A 1 228 ? 7.576 10.566 3.967 1.00 76.62 228 MET A C 1
ATOM 1877 O O . MET A 1 228 ? 6.826 10.378 4.918 1.00 76.62 228 MET A O 1
ATOM 1881 N N . LYS A 1 229 ? 8.782 11.124 4.117 1.00 64.06 229 LYS A N 1
ATOM 1882 C CA . LYS A 1 229 ? 9.303 11.544 5.429 1.00 64.06 229 LYS A CA 1
ATOM 1883 C C . LYS A 1 229 ? 8.666 12.823 5.979 1.00 64.06 229 LYS A C 1
ATOM 1885 O O . LYS A 1 229 ? 8.715 13.005 7.189 1.00 64.06 229 LYS A O 1
ATOM 1890 N N . ASP A 1 230 ? 8.156 13.701 5.116 1.00 73.44 230 ASP A N 1
ATOM 1891 C CA . ASP A 1 230 ? 7.476 14.934 5.516 1.00 73.44 230 ASP A CA 1
ATOM 1892 C C . ASP A 1 230 ? 6.217 15.141 4.663 1.00 73.44 230 ASP A C 1
ATOM 1894 O O . ASP A 1 230 ? 6.264 15.508 3.481 1.00 73.44 230 ASP A O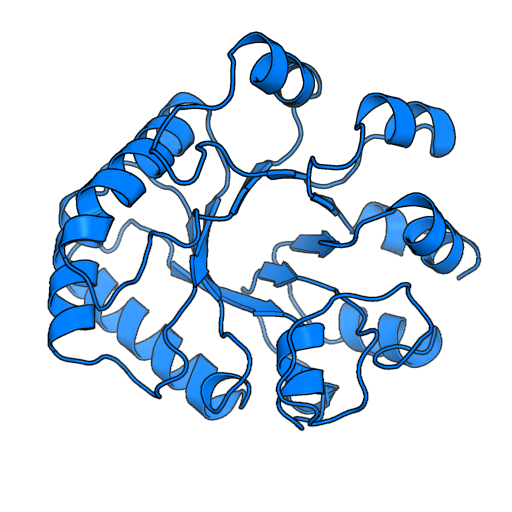 1
ATOM 1898 N N . PHE A 1 231 ? 5.056 14.900 5.272 1.00 75.12 231 PHE A N 1
ATOM 1899 C CA . PHE A 1 231 ? 3.780 15.157 4.618 1.00 75.12 231 PHE A CA 1
ATOM 1900 C C . PHE A 1 231 ? 3.576 16.643 4.299 1.00 75.12 231 PHE A C 1
ATOM 1902 O O . PHE A 1 231 ? 2.905 16.951 3.319 1.00 75.12 231 PHE A O 1
ATOM 1909 N N . LYS A 1 232 ? 4.133 17.588 5.067 1.00 79.69 232 LYS A N 1
ATOM 1910 C CA . LYS A 1 232 ? 3.820 19.020 4.926 1.00 79.69 232 LYS A CA 1
ATOM 1911 C C . LYS A 1 232 ? 4.261 19.566 3.581 1.00 79.69 232 LYS A C 1
ATOM 1913 O O . LYS A 1 232 ? 3.495 20.287 2.943 1.00 79.69 232 LYS A O 1
ATOM 1918 N N . GLU A 1 233 ? 5.465 19.217 3.132 1.00 77.38 233 GLU A N 1
ATOM 1919 C CA . GLU A 1 233 ? 5.955 19.616 1.807 1.00 77.38 233 GLU A CA 1
ATOM 1920 C C . GLU A 1 233 ? 5.050 19.063 0.701 1.00 77.38 233 GLU A C 1
ATOM 1922 O O . GLU A 1 233 ? 4.634 19.787 -0.207 1.00 77.38 233 GLU A O 1
ATOM 1927 N N . SER A 1 234 ? 4.654 17.800 0.848 1.00 75.75 234 SER A N 1
ATOM 1928 C CA . SER A 1 234 ? 3.789 17.092 -0.095 1.00 75.75 234 SER A CA 1
ATOM 1929 C C . SER A 1 234 ? 2.386 17.691 -0.154 1.00 75.75 234 SER A C 1
ATOM 1931 O O . SER A 1 234 ? 1.850 17.960 -1.227 1.00 75.75 234 SER A O 1
ATOM 1933 N N . PHE A 1 235 ? 1.779 17.958 1.000 1.00 75.19 235 PHE A N 1
ATOM 1934 C CA . PHE A 1 235 ? 0.452 18.550 1.077 1.00 75.19 235 PHE A CA 1
ATOM 1935 C C . PHE A 1 235 ? 0.465 20.021 0.661 1.00 75.19 235 PHE A C 1
ATOM 1937 O O . PHE A 1 235 ? -0.468 20.460 -0.003 1.00 75.19 235 PHE A O 1
ATOM 1944 N N . LYS A 1 236 ? 1.542 20.772 0.922 1.00 76.25 236 LYS A N 1
ATOM 1945 C CA . LYS A 1 236 ? 1.725 22.116 0.358 1.00 76.25 236 LYS A CA 1
ATOM 1946 C C . LYS A 1 236 ? 1.715 22.079 -1.174 1.00 76.25 236 LYS A C 1
ATOM 1948 O O . LYS A 1 236 ? 1.043 22.901 -1.793 1.00 76.25 236 LYS A O 1
ATOM 1953 N N . PHE A 1 237 ? 2.388 21.106 -1.789 1.00 74.69 237 PHE A N 1
ATOM 1954 C CA . PHE A 1 237 ? 2.338 20.891 -3.239 1.00 74.69 237 PHE A CA 1
ATOM 1955 C C . PHE A 1 237 ? 0.911 20.560 -3.732 1.00 74.69 237 PHE A C 1
ATOM 1957 O O . PHE A 1 237 ? 0.446 21.104 -4.739 1.00 74.69 237 PHE A O 1
ATOM 1964 N N . LEU A 1 238 ? 0.177 19.728 -2.986 1.00 72.12 238 LEU A N 1
ATOM 1965 C CA . LEU A 1 238 ? -1.214 19.329 -3.269 1.00 72.12 238 LEU A CA 1
ATOM 1966 C C . LEU A 1 238 ? -2.276 20.423 -3.003 1.00 72.12 238 LEU A C 1
ATOM 1968 O O . LEU A 1 238 ? -3.410 20.338 -3.484 1.00 72.12 238 LEU A O 1
ATOM 1972 N N . GLU A 1 239 ? -1.952 21.440 -2.206 1.00 67.75 239 GLU A N 1
ATOM 1973 C CA . GLU A 1 239 ? -2.873 22.531 -1.860 1.00 67.75 239 GLU A CA 1
ATOM 1974 C C . GLU A 1 239 ? -2.656 23.796 -2.682 1.00 67.75 239 GLU A C 1
ATOM 1976 O O . GLU A 1 239 ? -3.632 24.459 -3.027 1.00 67.75 239 GLU A O 1
ATOM 1981 N N . LEU A 1 240 ? -1.414 24.068 -3.093 1.00 52.59 240 LEU A N 1
ATOM 1982 C CA . LEU A 1 240 ? -1.100 25.043 -4.145 1.00 52.59 240 LEU A CA 1
ATOM 1983 C C . LEU A 1 240 ? -1.550 24.558 -5.537 1.00 52.59 240 LEU A C 1
ATOM 1985 O O . LEU A 1 240 ? -1.370 25.261 -6.543 1.00 52.59 240 LEU A O 1
ATOM 1989 N N . SER A 1 241 ? -2.113 23.341 -5.609 1.00 48.00 241 SER A N 1
ATOM 1990 C CA . SER A 1 241 ? -2.644 22.738 -6.823 1.00 48.00 241 SER A CA 1
ATOM 1991 C C . SER A 1 241 ? -4.127 22.952 -7.092 1.00 48.00 241 SER A C 1
ATOM 1993 O O . SER A 1 241 ? -4.361 23.328 -8.268 1.00 48.00 241 SER A O 1
#

Solvent-accessible surface area (backbone atoms only — not comparable to full-atom values): 12813 Å² total; per-residue (Å²): 78,72,64,56,60,58,34,20,35,36,56,93,50,61,65,70,57,48,26,68,76,68,75,44,79,63,48,29,38,31,38,60,56,37,49,85,88,62,49,65,54,54,69,73,60,49,48,68,54,56,78,68,74,57,51,36,34,32,45,5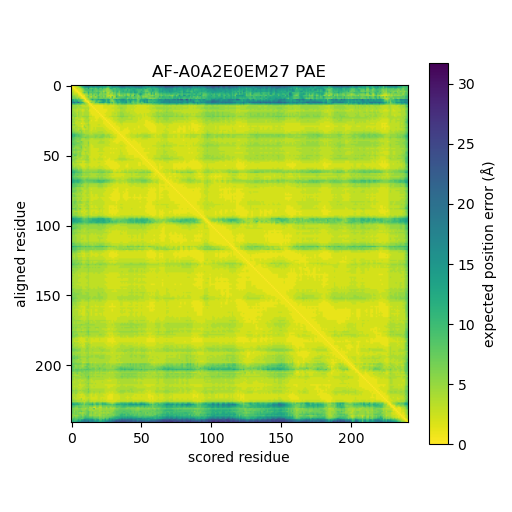7,44,86,66,47,37,50,71,40,68,74,18,55,64,57,47,47,57,51,48,53,50,28,62,76,67,69,32,57,26,39,38,38,62,43,68,44,62,79,58,80,47,78,51,29,47,54,35,50,50,52,51,39,69,67,57,85,66,81,41,35,38,24,43,22,48,35,56,36,66,28,33,40,60,71,51,32,54,53,31,47,51,52,52,44,58,54,35,54,76,69,32,68,74,51,47,69,37,39,26,46,39,46,28,26,21,32,13,41,57,37,68,71,72,74,52,55,68,44,64,67,23,40,32,39,64,36,18,17,71,52,58,78,46,61,70,53,93,46,67,26,62,72,63,67,62,69,33,52,76,66,56,43,54,53,51,58,75,33,38,48,54,78,43,36,30,32,74,56,96,58,62,64,67,39,48,50,57,39,51,81,90

Sequence (241 aa):
MQIAKEIGFNYRDNIDEYISIYNRKPKCVQFFSHDAKGNEIPEEEWKKIEKHNITTYIHCTFNIVLENPWCIKYFRLQYDFAVKNNIRGLVIHLPSKVGITPRMRKTLIAIFEMAKAKVNLYFEHVVGDLADRKLFEKTIRSIQILKNKINPEIPVYGCIDTCHIYSSGVDLKSYHGIENVLVHLNDSVNPFNSKRDHHGSYGENVFTKKSLLEFISSIKAHDFILEMKDFKESFKFLELS

Nearest PDB structures (foldseek):
  5afi-assembly1_z  TM=5.364E-01  e=1.307E+00  Escherichia coli
  1p0k-assembly1_A  TM=5.667E-01  e=3.442E+00  Bacillus subtilis
  4ov4-assembly1_A-2  TM=4.711E-01  e=3.049E+00  Leptospira biflexa serovar Patoc strain 'Patoc 1 (Paris)'
  4ov9-assembly1_A-2  TM=4.674E-01  e=4.127E+00  Leptospira biflexa serovar Patoc strain 'Patoc 1 (Paris)'

Mean predicted aligned error: 4.07 Å

Radius of gyration: 17.27 Å; Cα contacts (8 Å, |Δi|>4): 491; chains: 1; bounding box: 32×48×42 Å

Foldseek 3Di:
DVVQQQEAAEVLDQQVVVCVVVVDGHQEYEYAQAEPVLHGDDPVSVCSVLVVVHAYEYEQYPCCALLDLVNLVSVVSVLVVCVVSVHQAYEGEDDQDFAADPSSLVSLLSVLQPRDDAHEYEYEYAQHPCLQPVSVVVRQVNSQVSSCVRHPRHHYYYEYEQLSNQLNQHQLVSCFQEAAYEYADFDAQDHGVVSDDDGDFPPRHRDDLVVSVVSVVRYHHPGYYYHHNDVVSNVVSVVVD

Secondary structure (DSSP, 8-state):
--GGGTEEEETTS-HHHHHHHHSS--SEEEE-SB-TT-PBPPHHHHHHHHTT--EEEEEPPTT--TT-TTHHHHHHHHHHHHHHTT--EEEEEPPSSSS--HHHHHHHHHHHHH--S--EEEEEPPSSGGGSHHHHHHHHHHHHHHHHHH-TTS-EEEEEEHHHHHHTT--GGGGTT-EEEEEE--EESSPTT-----EE-TTSSS--HHHHHHHHHH-EEEEEEE-SS-HHHHHHHHH--

pLDDT: mean 91.35, std 9.34, range [48.0, 98.81]